Protein AF-A0A519UXH8-F1 (afdb_monomer_lite)

Radius of gyration: 25.52 Å; chains: 1; bounding box: 67×35×86 Å

Foldseek 3Di:
DVVPDDPDDDPVCPDPVVVVVCCQCFNVPPPNSLVVNLVVLVVLLVVLVVLLVVLDDPDPVVVVVLQDQDPPDDPLSNLVSCLRNLVNVLSVLVNLLSVLVNCVSDVVNLVVLCVVQVHDPDPPDDPPPDPPDVPPPDCDPVNVVVVVVVVDLVPHRPSVNVNVVSVCSNCLCPPHPVSNVVVVVSVVSVVCNVVSVVVNVVVVVVVVVVVPDPPPPDD

Sequence (219 aa):
PYTGAVLGEFKQQESFFHFVEQIHRGLVAGRVGKLIMGINSIIFLFILGTGIVLWWPAARNMFTQRLQIKWGSSWKRLNHDFHIVLGFYTSLFLFIMALTGMGMSFDWVGQTINTLTHSPQQRMEPPTSAAAEPGTAAFGADAALAFARQQAYAQKPVGQRIRGLFKPIHTGAIFGWPSKLLAFVIVLLGATFPITGTILWLNRTRKAKKKGQPRVALA

pLDDT: mean 82.21, std 11.72, range [48.81, 95.81]

Secondary structure (DSSP, 8-state):
-TT--------GGGSHHHHHHHHHHHTT-HHHHHHHHHHHHHHHHHHHHHHHHHHS-SSTHHHHHTT---TTS-HHHHHHHHHHHHHHHHHHHHHHHHHHHHHHH-HHHHHHHHHHTT------PPP------TT-----HHHHHHHHHHH-GGGS-HHHHHHHTHHHHHTT-TTSHHHHHHHHHHHHHHHHHHHHHHHHHHHHHHHHHHHTS------

Structure (mmCIF, N/CA/C/O backbone):
data_AF-A0A519UXH8-F1
#
_entry.id   AF-A0A519UXH8-F1
#
loop_
_atom_site.group_PDB
_atom_site.id
_atom_site.type_symbol
_atom_site.label_atom_id
_atom_site.label_alt_id
_atom_site.label_comp_id
_atom_site.label_asym_id
_atom_site.label_entity_id
_atom_site.label_seq_id
_atom_site.pdbx_PDB_ins_code
_atom_site.Cartn_x
_atom_site.Cartn_y
_atom_site.Cartn_z
_atom_site.occupancy
_atom_site.B_iso_or_equiv
_atom_site.auth_seq_id
_atom_site.auth_comp_id
_atom_site.auth_asym_id
_atom_site.auth_atom_id
_atom_site.pdbx_PDB_model_num
ATOM 1 N N . PRO A 1 1 ? 0.414 -14.837 -33.175 1.00 48.81 1 PRO A N 1
ATOM 2 C CA . PRO A 1 1 ? -0.012 -14.609 -34.577 1.00 48.81 1 PRO A CA 1
ATOM 3 C C . PRO A 1 1 ? 1.116 -14.961 -35.565 1.00 48.81 1 PRO A C 1
ATOM 5 O O . PRO A 1 1 ? 2.142 -14.293 -35.573 1.00 48.81 1 PRO A O 1
ATOM 8 N N . TYR A 1 2 ? 0.937 -16.029 -36.353 1.00 58.66 2 TYR A N 1
ATOM 9 C CA . TYR A 1 2 ? 1.931 -16.542 -37.319 1.00 58.66 2 TYR A CA 1
ATOM 10 C C . TYR A 1 2 ? 2.105 -15.654 -38.567 1.00 58.66 2 TYR A C 1
ATOM 12 O O . TYR A 1 2 ? 3.048 -15.827 -39.325 1.00 58.66 2 TYR A O 1
ATOM 20 N N . THR A 1 3 ? 1.198 -14.699 -38.775 1.00 75.81 3 THR A N 1
ATOM 21 C CA . THR A 1 3 ? 1.133 -13.833 -39.960 1.00 75.81 3 THR A CA 1
ATOM 22 C C . THR A 1 3 ? 1.791 -12.466 -39.770 1.00 75.81 3 THR A C 1
ATOM 24 O O . THR A 1 3 ? 1.861 -11.699 -40.720 1.00 75.81 3 THR A O 1
ATOM 27 N N . GLY A 1 4 ? 2.215 -12.111 -38.551 1.00 74.19 4 GLY A N 1
ATOM 28 C CA . GLY A 1 4 ? 2.765 -10.779 -38.248 1.00 74.19 4 GLY A CA 1
ATOM 29 C C . GLY A 1 4 ? 1.777 -9.612 -38.410 1.00 74.19 4 GLY A C 1
ATOM 30 O O . GLY A 1 4 ? 2.160 -8.465 -38.205 1.00 74.19 4 GLY A O 1
ATOM 31 N N . ALA A 1 5 ? 0.512 -9.885 -38.748 1.00 79.25 5 ALA A N 1
ATOM 32 C CA . ALA A 1 5 ? -0.505 -8.861 -38.940 1.00 79.25 5 ALA A CA 1
ATOM 33 C C . ALA A 1 5 ? -0.774 -8.105 -37.628 1.00 79.25 5 ALA A C 1
ATOM 35 O O . ALA A 1 5 ? -1.054 -8.716 -36.590 1.00 79.25 5 ALA A O 1
ATOM 36 N N . VAL A 1 6 ? -0.700 -6.773 -37.684 1.00 76.31 6 VAL A N 1
ATOM 37 C CA . VAL A 1 6 ? -1.036 -5.893 -36.560 1.00 76.31 6 VAL A CA 1
ATOM 38 C C . VAL A 1 6 ? -2.550 -5.934 -36.365 1.00 76.31 6 VAL A C 1
ATOM 40 O O . VAL A 1 6 ? -3.306 -5.393 -37.163 1.00 76.31 6 VAL A O 1
ATOM 43 N N . LEU A 1 7 ? -2.995 -6.611 -35.304 1.00 78.94 7 LEU A N 1
ATOM 44 C CA . LEU A 1 7 ? -4.417 -6.775 -34.966 1.00 78.94 7 LEU A CA 1
ATOM 45 C C . LEU A 1 7 ? -5.026 -5.528 -34.298 1.00 78.94 7 LEU A C 1
ATOM 47 O O . LEU A 1 7 ? -6.236 -5.463 -34.103 1.00 78.94 7 LEU A O 1
ATOM 51 N N . GLY A 1 8 ? -4.193 -4.552 -33.934 1.00 74.81 8 GLY A N 1
ATOM 52 C CA . GLY A 1 8 ? -4.595 -3.285 -33.334 1.00 74.81 8 GLY A CA 1
ATOM 53 C C . GLY A 1 8 ? -3.443 -2.627 -32.579 1.00 74.81 8 GLY A C 1
ATOM 54 O O . GLY A 1 8 ? -2.557 -3.306 -32.057 1.00 74.81 8 GLY A O 1
ATOM 55 N N . GLU A 1 9 ? -3.458 -1.298 -32.508 1.00 74.94 9 GLU A N 1
ATOM 56 C CA . GLU A 1 9 ? -2.516 -0.527 -31.699 1.00 74.94 9 GLU A CA 1
ATOM 57 C C . GLU A 1 9 ? -3.113 -0.270 -30.312 1.00 74.94 9 GLU A C 1
ATOM 59 O O . GLU A 1 9 ? -4.046 0.515 -30.145 1.00 74.94 9 GLU A O 1
ATOM 64 N N . PHE A 1 10 ? -2.578 -0.934 -29.286 1.00 74.75 10 PHE A N 1
ATOM 65 C CA . PHE A 1 10 ? -2.962 -0.645 -27.907 1.00 74.75 10 PHE A CA 1
ATOM 66 C C . PHE A 1 10 ? -2.202 0.586 -27.400 1.00 74.75 10 PHE A C 1
ATOM 68 O O . PHE A 1 10 ? -1.072 0.490 -26.914 1.00 74.75 10 PHE A O 1
ATOM 75 N N . LYS A 1 11 ? -2.832 1.760 -27.486 1.00 78.25 11 LYS A N 1
ATOM 76 C CA . LYS A 1 11 ? -2.294 2.994 -26.905 1.00 78.25 11 LYS A CA 1
ATOM 77 C C . LYS A 1 11 ? -2.472 2.991 -25.390 1.00 78.25 11 LYS A C 1
ATOM 79 O O . LYS A 1 11 ? -3.456 3.493 -24.853 1.00 78.25 11 LYS A O 1
ATOM 84 N N . GLN A 1 12 ? -1.483 2.459 -24.674 1.00 73.88 12 GLN A N 1
ATOM 85 C CA . GLN A 1 12 ? -1.513 2.391 -23.208 1.00 73.88 12 GLN A CA 1
ATOM 86 C C . GLN A 1 12 ? -1.755 3.763 -22.550 1.00 73.88 12 GLN A C 1
ATOM 88 O O . GLN A 1 12 ? -2.428 3.829 -21.524 1.00 73.88 12 GLN A O 1
ATOM 93 N N . GLN A 1 13 ? -1.269 4.853 -23.153 1.00 77.44 13 GLN A N 1
ATOM 94 C CA . GLN A 1 13 ? -1.422 6.214 -22.625 1.00 77.44 13 GLN A CA 1
ATOM 95 C C . GLN A 1 13 ? -2.871 6.730 -22.631 1.00 77.44 13 GLN A C 1
ATOM 97 O O . GLN A 1 13 ? -3.219 7.567 -21.800 1.00 77.44 13 GLN A O 1
ATOM 102 N N . GLU A 1 14 ? -3.719 6.208 -23.516 1.00 82.12 14 GLU A N 1
ATOM 103 C CA . GLU A 1 14 ? -5.136 6.582 -23.627 1.00 82.12 14 GLU A CA 1
ATOM 104 C C . GLU A 1 14 ? -6.042 5.639 -22.810 1.00 82.12 14 GLU A C 1
ATOM 106 O O . GLU A 1 14 ? -7.261 5.790 -22.777 1.00 82.12 14 GLU A O 1
ATOM 111 N N . SER A 1 15 ? -5.457 4.653 -22.118 1.00 86.81 15 SER A N 1
ATOM 112 C CA . SER A 1 15 ? -6.220 3.674 -21.347 1.00 86.81 15 SER A CA 1
ATOM 113 C C . SER A 1 15 ? -6.733 4.238 -20.016 1.00 86.81 15 SER A C 1
ATOM 115 O O . SER A 1 15 ? -6.043 4.980 -19.314 1.00 86.81 15 SER A O 1
ATOM 117 N N . PHE A 1 16 ? -7.922 3.789 -19.603 1.00 90.19 16 PHE A N 1
ATOM 118 C CA . PHE A 1 16 ? -8.491 4.080 -18.281 1.00 90.19 16 PHE A CA 1
ATOM 119 C C . PHE A 1 16 ? -7.509 3.772 -17.135 1.00 90.19 16 PHE A C 1
ATOM 121 O O . PHE A 1 16 ? -7.361 4.555 -16.199 1.00 90.19 16 PHE A O 1
ATOM 128 N N . PHE A 1 17 ? -6.784 2.654 -17.226 1.00 88.06 17 PHE A N 1
ATOM 129 C CA . PHE A 1 17 ? -5.818 2.255 -16.202 1.00 88.06 17 PHE A CA 1
ATOM 130 C C . PHE A 1 17 ? -4.613 3.191 -16.121 1.00 88.06 17 PHE A C 1
ATOM 132 O O . PHE A 1 17 ? -4.099 3.410 -15.027 1.00 88.06 17 PHE A O 1
ATOM 139 N N . HIS A 1 18 ? -4.189 3.782 -17.240 1.00 89.06 18 HIS A N 1
ATOM 140 C CA . HIS A 1 18 ? -3.139 4.795 -17.230 1.00 89.06 18 HIS A CA 1
ATOM 141 C C . HIS A 1 18 ? -3.603 6.079 -16.535 1.00 89.06 18 HIS A C 1
ATOM 143 O O . HIS A 1 18 ? -2.864 6.627 -15.720 1.00 89.06 18 HIS A O 1
ATOM 149 N N . PHE A 1 19 ? -4.846 6.513 -16.758 1.00 91.31 19 PHE A N 1
ATOM 150 C CA . PHE A 1 19 ? -5.428 7.641 -16.022 1.00 91.31 19 PHE A CA 1
ATOM 151 C C . PHE A 1 19 ? -5.481 7.380 -14.505 1.00 91.31 19 PHE A C 1
ATOM 153 O O . PHE A 1 19 ? -5.015 8.202 -13.712 1.00 91.31 19 PHE A O 1
ATOM 160 N N . VAL A 1 20 ? -5.967 6.203 -14.093 1.00 91.81 20 VAL A N 1
ATOM 161 C CA . VAL A 1 20 ? -5.987 5.795 -12.676 1.00 91.81 20 VAL A CA 1
ATOM 162 C C . VAL A 1 20 ? -4.572 5.744 -12.094 1.00 91.81 20 VAL A C 1
ATOM 164 O O . VAL A 1 20 ? -4.346 6.226 -10.984 1.00 91.81 20 VAL A O 1
ATOM 167 N N . GLU A 1 21 ? -3.600 5.214 -12.842 1.00 90.25 21 GLU A N 1
ATOM 168 C CA . GLU A 1 21 ? -2.196 5.192 -12.429 1.00 90.25 21 GLU A CA 1
ATOM 169 C C . GLU A 1 21 ? -1.644 6.614 -12.232 1.00 90.25 21 GLU A C 1
ATOM 171 O O . GLU A 1 21 ? -0.944 6.866 -11.247 1.00 90.25 21 GLU A O 1
ATOM 176 N N . GLN A 1 22 ? -1.962 7.557 -13.122 1.00 91.25 22 GLN A N 1
ATOM 177 C CA . GLN A 1 22 ? -1.509 8.944 -12.998 1.00 91.25 22 GLN A CA 1
ATOM 178 C C . GLN A 1 22 ? -2.092 9.645 -11.767 1.00 91.25 22 GLN A C 1
ATOM 180 O O . GLN A 1 22 ? -1.367 10.379 -11.085 1.00 91.25 22 GLN A O 1
ATOM 185 N N . ILE A 1 23 ? -3.364 9.394 -11.445 1.00 94.38 23 ILE A N 1
ATOM 186 C CA . ILE A 1 23 ? -3.966 9.875 -10.196 1.00 94.38 23 ILE A CA 1
ATOM 187 C C . ILE A 1 23 ? -3.257 9.242 -8.997 1.00 94.38 23 ILE A C 1
ATOM 189 O O . ILE A 1 23 ? -2.816 9.952 -8.096 1.00 94.38 23 ILE A O 1
ATOM 193 N N . HIS A 1 24 ? -3.086 7.921 -9.000 1.00 91.69 24 HIS A N 1
ATOM 194 C CA . HIS A 1 24 ? -2.501 7.186 -7.880 1.00 91.69 24 HIS A CA 1
ATOM 195 C C . HIS A 1 24 ? -1.037 7.568 -7.604 1.00 91.69 24 HIS A C 1
ATOM 197 O O . HIS A 1 24 ? -0.627 7.679 -6.451 1.00 91.69 24 HIS A O 1
ATOM 203 N N . ARG A 1 25 ? -0.237 7.789 -8.653 1.00 89.75 25 ARG A N 1
ATOM 204 C CA . ARG A 1 25 ? 1.199 8.092 -8.527 1.00 89.75 25 ARG A CA 1
ATOM 205 C C . ARG A 1 25 ? 1.505 9.573 -8.346 1.00 89.75 25 ARG A C 1
ATOM 207 O O . ARG A 1 25 ? 2.614 9.910 -7.933 1.00 89.75 25 ARG A O 1
ATOM 214 N N . GLY A 1 26 ? 0.582 10.463 -8.696 1.00 91.50 26 GLY A N 1
ATOM 215 C CA . GLY A 1 26 ? 0.876 11.890 -8.650 1.00 91.50 26 GLY A CA 1
ATOM 216 C C . GLY A 1 26 ? -0.289 12.820 -8.937 1.00 91.50 26 GLY A C 1
ATOM 217 O O . GLY A 1 26 ? -0.031 13.924 -9.404 1.00 91.50 26 GLY A O 1
ATOM 218 N N . LEU A 1 27 ? -1.536 12.403 -8.697 1.00 92.12 27 LEU A N 1
ATOM 219 C CA . LEU A 1 27 ? -2.748 13.225 -8.830 1.00 92.12 27 LEU A CA 1
ATOM 220 C C . LEU A 1 27 ? -2.892 13.953 -10.179 1.00 92.12 27 LEU A C 1
ATOM 222 O O . LEU A 1 27 ? -3.553 14.982 -10.250 1.00 92.12 27 LEU A O 1
ATOM 226 N N . VAL A 1 28 ? -2.229 13.467 -11.237 1.00 91.12 28 VAL A N 1
ATOM 227 C CA . VAL A 1 28 ? -2.125 14.168 -12.536 1.00 91.12 28 VAL A CA 1
ATOM 228 C C . VAL A 1 28 ? -1.508 15.585 -12.415 1.00 91.12 28 VAL A C 1
ATOM 230 O O . VAL A 1 28 ? -1.520 16.372 -13.351 1.00 91.12 28 VAL A O 1
ATOM 233 N N . ALA A 1 29 ? -0.882 15.919 -11.281 1.00 92.44 29 ALA A N 1
ATOM 234 C CA . ALA A 1 29 ? -0.339 17.246 -10.969 1.00 92.44 29 ALA A CA 1
ATOM 235 C C . ALA A 1 29 ? 1.197 17.305 -11.104 1.00 92.44 29 ALA A C 1
ATOM 237 O O . ALA A 1 29 ? 1.894 18.014 -10.368 1.00 92.44 29 ALA A O 1
ATOM 238 N N . GLY A 1 30 ? 1.752 16.506 -12.019 1.00 90.00 30 GLY A N 1
ATOM 239 C CA . GLY A 1 30 ? 3.178 16.499 -12.346 1.00 90.00 30 GLY A CA 1
ATOM 240 C C . GLY A 1 30 ? 4.087 16.277 -11.131 1.00 90.00 30 GLY A C 1
ATOM 241 O O . GLY A 1 30 ? 3.969 15.286 -10.410 1.00 90.00 30 GLY A O 1
ATOM 242 N N . ARG A 1 31 ? 5.048 17.187 -10.922 1.00 89.69 31 ARG A N 1
ATOM 243 C CA . ARG A 1 31 ? 6.038 17.093 -9.832 1.00 89.69 31 ARG A CA 1
ATOM 244 C C . ARG A 1 31 ? 5.417 17.322 -8.452 1.00 89.69 31 ARG A C 1
ATOM 246 O O . ARG A 1 31 ? 5.776 16.618 -7.513 1.00 89.69 31 ARG A O 1
ATOM 253 N N . VAL A 1 32 ? 4.484 18.267 -8.342 1.00 93.25 32 VAL A N 1
ATOM 254 C CA . VAL A 1 32 ? 3.834 18.610 -7.069 1.00 93.25 32 VAL A CA 1
ATOM 255 C C . VAL A 1 32 ? 2.984 17.442 -6.585 1.00 93.25 32 VAL A C 1
ATOM 257 O O . VAL A 1 32 ? 3.124 17.011 -5.444 1.00 93.25 32 VAL A O 1
ATOM 260 N N . GLY A 1 33 ? 2.173 16.854 -7.465 1.00 92.94 33 GLY A N 1
ATOM 261 C CA . GLY A 1 33 ? 1.347 15.713 -7.084 1.00 92.94 33 GLY A CA 1
ATOM 262 C C . GLY A 1 33 ? 2.159 14.481 -6.680 1.00 92.94 33 GLY A C 1
ATOM 263 O O . GLY A 1 33 ? 1.791 13.802 -5.724 1.00 92.94 33 GLY A O 1
ATOM 264 N N . LYS A 1 34 ? 3.311 14.228 -7.321 1.00 90.94 34 LYS A N 1
ATOM 265 C CA . LYS A 1 34 ? 4.249 13.173 -6.885 1.00 90.94 34 LYS A CA 1
ATOM 266 C C . LYS A 1 34 ? 4.796 13.426 -5.479 1.00 90.94 34 LYS A C 1
ATOM 268 O O . LYS A 1 34 ? 4.880 12.489 -4.692 1.00 90.94 34 LYS A O 1
ATOM 273 N N . LEU A 1 35 ? 5.135 14.675 -5.146 1.00 91.94 35 LEU A N 1
ATOM 274 C CA . LEU A 1 35 ? 5.586 15.036 -3.799 1.00 91.94 35 LEU A CA 1
ATOM 275 C C . LEU A 1 35 ? 4.475 14.820 -2.763 1.00 91.94 35 LEU A C 1
ATOM 277 O O . LEU A 1 35 ? 4.728 14.223 -1.719 1.00 91.94 35 LEU A O 1
ATOM 281 N N . ILE A 1 36 ? 3.245 15.243 -3.072 1.00 94.69 36 ILE A N 1
ATOM 282 C CA . ILE A 1 36 ? 2.079 15.044 -2.197 1.00 94.69 36 ILE A CA 1
ATOM 283 C C . ILE A 1 36 ? 1.845 13.548 -1.953 1.00 94.69 36 ILE A C 1
ATOM 285 O O . ILE A 1 36 ? 1.701 13.137 -0.803 1.00 94.69 36 ILE A O 1
ATOM 289 N N . MET A 1 37 ? 1.856 12.721 -3.004 1.00 94.00 37 MET A N 1
ATOM 290 C CA . MET A 1 37 ? 1.709 11.265 -2.862 1.00 94.00 37 MET A CA 1
ATOM 291 C C . MET A 1 37 ? 2.867 10.637 -2.077 1.00 94.00 37 MET A C 1
ATOM 293 O O . MET A 1 37 ? 2.633 9.761 -1.243 1.00 94.00 37 MET A O 1
ATOM 297 N N . GLY A 1 38 ? 4.092 11.136 -2.261 1.00 91.94 38 GLY A N 1
ATOM 298 C CA . GLY A 1 38 ? 5.252 10.750 -1.458 1.00 91.94 38 GLY A CA 1
ATOM 299 C C . GLY A 1 38 ? 5.048 11.032 0.034 1.00 91.94 38 GLY A C 1
ATOM 300 O O . GLY A 1 38 ? 5.183 10.121 0.849 1.00 91.94 38 GLY A O 1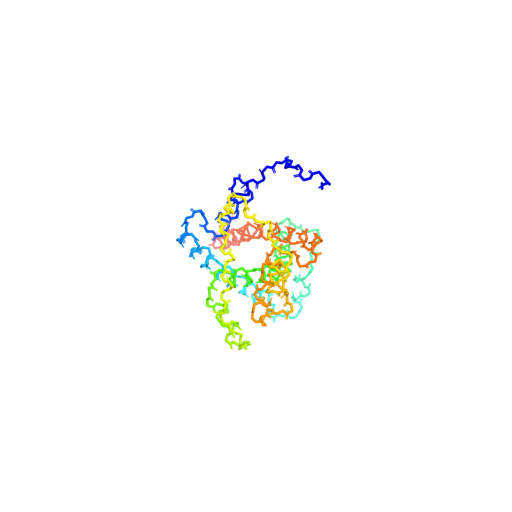
ATOM 301 N N . ILE A 1 39 ? 4.660 12.255 0.406 1.00 94.00 39 ILE A N 1
ATOM 302 C CA . ILE A 1 39 ? 4.393 12.630 1.809 1.00 94.00 39 ILE A CA 1
ATOM 303 C C . ILE A 1 39 ? 3.219 11.820 2.378 1.00 94.00 39 ILE A C 1
ATOM 305 O O . ILE A 1 39 ? 3.311 11.297 3.490 1.00 94.00 39 ILE A O 1
ATOM 309 N N . ASN A 1 40 ? 2.147 11.644 1.600 1.00 94.69 40 ASN A N 1
ATOM 310 C CA . ASN A 1 40 ? 1.004 10.815 1.981 1.00 94.69 40 ASN A CA 1
ATOM 311 C C . ASN A 1 40 ? 1.428 9.374 2.307 1.00 94.69 40 ASN A C 1
ATOM 313 O O . ASN A 1 40 ? 0.949 8.809 3.286 1.00 94.69 40 ASN A O 1
ATOM 317 N N . SER A 1 41 ? 2.366 8.792 1.549 1.00 93.62 41 SER A N 1
ATOM 318 C CA . SER A 1 41 ? 2.867 7.438 1.827 1.00 93.62 41 SER A CA 1
ATOM 319 C C . SER A 1 41 ? 3.574 7.326 3.186 1.00 93.62 41 SER A C 1
ATOM 321 O O . SER A 1 41 ? 3.385 6.336 3.893 1.00 93.62 41 SER A O 1
ATOM 323 N N . ILE A 1 42 ? 4.315 8.362 3.597 1.00 94.44 42 ILE A N 1
ATOM 324 C CA . ILE A 1 42 ? 5.011 8.409 4.893 1.00 94.44 42 ILE A CA 1
ATOM 325 C C . ILE A 1 42 ? 3.998 8.535 6.037 1.00 94.44 42 ILE A C 1
ATOM 327 O O . ILE A 1 42 ? 4.072 7.794 7.018 1.00 94.44 42 ILE A O 1
ATOM 331 N N . ILE A 1 43 ? 3.020 9.435 5.900 1.00 95.81 43 ILE A N 1
ATOM 332 C CA . ILE A 1 43 ? 1.942 9.603 6.887 1.00 95.81 43 ILE A CA 1
ATOM 333 C C . ILE A 1 43 ? 1.142 8.304 7.019 1.00 95.81 43 ILE A C 1
ATOM 335 O O . ILE A 1 43 ? 0.838 7.865 8.128 1.00 95.81 43 ILE A O 1
ATOM 339 N N . PHE A 1 44 ? 0.835 7.654 5.898 1.00 94.75 44 PHE A N 1
ATOM 340 C CA . PHE A 1 44 ? 0.113 6.389 5.886 1.00 94.75 44 PHE A CA 1
ATOM 341 C C . PHE A 1 44 ? 0.895 5.273 6.595 1.00 94.75 44 PHE A C 1
ATOM 343 O O . PHE A 1 44 ? 0.329 4.574 7.435 1.00 94.75 44 PHE A O 1
ATOM 350 N N . LEU A 1 45 ? 2.207 5.161 6.349 1.00 94.81 45 LEU A N 1
ATOM 351 C CA . LEU A 1 45 ? 3.099 4.255 7.087 1.00 94.81 45 LEU A CA 1
ATOM 352 C C . LEU A 1 45 ? 3.093 4.533 8.593 1.00 94.81 45 LEU A C 1
ATOM 354 O O . LEU A 1 45 ? 3.019 3.596 9.387 1.00 94.81 45 LEU A O 1
ATOM 358 N N . PHE A 1 46 ? 3.128 5.805 8.990 1.00 95.50 46 PHE A N 1
ATOM 359 C CA . PHE A 1 46 ? 3.083 6.199 10.396 1.00 95.50 46 PHE A CA 1
ATOM 360 C C . PHE A 1 46 ? 1.756 5.808 11.067 1.00 95.50 46 PHE A C 1
ATOM 362 O O . PHE A 1 46 ? 1.758 5.249 12.166 1.00 95.50 46 PHE A O 1
ATOM 369 N N . ILE A 1 47 ? 0.618 6.037 10.405 1.00 93.56 47 ILE A N 1
ATOM 370 C CA . ILE A 1 47 ? -0.704 5.649 10.925 1.00 93.56 47 ILE A CA 1
ATOM 371 C C . ILE A 1 47 ? -0.816 4.123 11.046 1.00 93.56 47 ILE A C 1
ATOM 373 O O . ILE A 1 47 ? -1.327 3.623 12.048 1.00 93.56 47 ILE A O 1
ATOM 377 N N . LEU A 1 48 ? -0.306 3.364 10.073 1.00 93.81 48 LEU A N 1
ATOM 378 C CA . LEU A 1 48 ? -0.296 1.901 10.152 1.00 93.81 48 LEU A CA 1
ATOM 379 C C . LEU A 1 48 ? 0.613 1.398 11.279 1.00 93.81 48 LEU A C 1
ATOM 381 O O . LEU A 1 48 ? 0.192 0.553 12.069 1.00 93.81 48 LEU A O 1
ATOM 385 N N . GLY A 1 49 ? 1.827 1.943 11.395 1.00 93.12 49 GLY A N 1
ATOM 386 C CA . GLY A 1 49 ? 2.775 1.577 12.447 1.00 93.12 49 GLY A CA 1
ATOM 387 C C . GLY A 1 49 ? 2.228 1.875 13.844 1.00 93.12 49 GLY A C 1
ATOM 388 O O . GLY A 1 49 ? 2.221 0.999 14.708 1.00 93.12 49 GLY A O 1
ATOM 389 N N . THR A 1 50 ? 1.682 3.074 14.055 1.00 93.00 50 THR A N 1
ATOM 390 C CA . THR A 1 50 ? 1.033 3.427 15.329 1.00 93.00 50 THR A CA 1
ATOM 391 C C . THR A 1 50 ? -0.211 2.578 15.591 1.00 93.00 50 THR A C 1
ATOM 393 O O . THR A 1 50 ? -0.421 2.157 16.725 1.00 93.00 50 THR A O 1
ATOM 396 N N . GLY A 1 51 ? -1.000 2.245 14.566 1.00 88.94 51 GLY A N 1
ATOM 397 C CA . GLY A 1 51 ? -2.142 1.336 14.682 1.00 88.94 51 GLY A CA 1
ATOM 398 C C . GLY A 1 51 ? -1.753 -0.069 15.152 1.00 88.94 51 GLY A C 1
ATOM 399 O O . GLY A 1 51 ? -2.414 -0.618 16.033 1.00 88.94 51 GLY A O 1
ATOM 400 N N . ILE A 1 52 ? -0.658 -0.628 14.626 1.00 89.75 52 ILE A N 1
ATOM 401 C CA . ILE A 1 52 ? -0.118 -1.932 15.049 1.00 89.75 52 ILE A CA 1
ATOM 402 C C . ILE A 1 52 ? 0.380 -1.869 16.500 1.00 89.75 52 ILE A C 1
ATOM 404 O O . ILE A 1 52 ? 0.070 -2.758 17.294 1.00 89.75 52 ILE A O 1
ATOM 408 N N . VAL A 1 53 ? 1.091 -0.802 16.877 1.00 88.62 53 VAL A N 1
ATOM 409 C CA . VAL A 1 53 ? 1.569 -0.601 18.257 1.00 88.62 53 VAL A CA 1
ATOM 410 C C . VAL A 1 53 ? 0.396 -0.474 19.237 1.00 88.62 53 VAL A C 1
ATOM 412 O O . VAL A 1 53 ? 0.375 -1.150 20.262 1.00 88.62 53 VAL A O 1
ATOM 415 N N . LEU A 1 54 ? -0.616 0.336 18.910 1.00 85.75 54 LEU A N 1
ATOM 416 C CA . LEU A 1 54 ? -1.815 0.534 19.737 1.00 85.75 54 LEU A CA 1
ATOM 417 C C . LEU A 1 54 ? -2.721 -0.703 19.800 1.00 85.75 54 LEU A C 1
ATOM 419 O O . LEU A 1 54 ? -3.540 -0.839 20.719 1.00 85.75 54 LEU A O 1
ATOM 423 N N . TRP A 1 55 ? -2.614 -1.601 18.821 1.00 85.69 55 TRP A N 1
ATOM 424 C CA . TRP A 1 55 ? -3.337 -2.864 18.845 1.00 85.69 55 TRP A CA 1
ATOM 425 C C . TRP A 1 55 ? -2.828 -3.787 19.959 1.00 85.69 55 TRP A C 1
ATOM 427 O O . TRP A 1 55 ? -3.641 -4.526 20.531 1.00 85.69 55 TRP A O 1
ATOM 437 N N . TRP A 1 56 ? -1.540 -3.699 20.319 1.00 82.31 56 TRP A N 1
ATOM 438 C CA . TRP A 1 56 ? -0.935 -4.529 21.358 1.00 82.31 56 TRP A CA 1
ATOM 439 C C . TRP A 1 56 ? -1.612 -4.292 22.720 1.00 82.31 56 TRP A C 1
ATOM 441 O O . TRP A 1 56 ? -1.580 -3.180 23.253 1.00 82.31 56 TRP A O 1
ATOM 451 N N . PRO A 1 57 ? -2.277 -5.304 23.305 1.00 77.62 57 PRO A N 1
ATOM 452 C CA . PRO A 1 57 ? -2.998 -5.122 24.554 1.00 77.62 57 PRO A CA 1
ATOM 453 C C . PRO A 1 57 ? -2.037 -5.057 25.745 1.00 77.62 57 PRO A C 1
ATOM 455 O O . PRO A 1 57 ? -1.073 -5.813 25.826 1.00 77.62 57 PRO A O 1
ATOM 458 N N . ALA A 1 58 ? -2.368 -4.224 26.733 1.00 69.06 58 ALA A N 1
ATOM 459 C CA . ALA A 1 58 ? -1.633 -4.163 27.999 1.00 69.06 58 ALA A CA 1
ATOM 460 C C . ALA A 1 58 ? -1.738 -5.464 28.827 1.00 69.06 58 ALA A C 1
ATOM 462 O O . ALA A 1 58 ? -0.891 -5.722 29.676 1.00 69.06 58 ALA A O 1
ATOM 463 N N . ALA A 1 59 ? -2.754 -6.302 28.578 1.00 68.06 59 ALA A N 1
ATOM 464 C CA . ALA A 1 59 ? -2.981 -7.562 29.284 1.00 68.06 59 ALA A CA 1
ATOM 465 C C . ALA A 1 59 ? -3.166 -8.744 28.312 1.00 68.06 59 ALA A C 1
ATOM 467 O O . ALA A 1 59 ? -3.901 -8.651 27.325 1.00 68.06 59 ALA A O 1
ATOM 468 N N . ARG A 1 60 ? -2.540 -9.892 28.618 1.00 64.81 60 ARG A N 1
ATOM 469 C CA . ARG A 1 60 ? -2.531 -11.089 27.748 1.00 64.81 60 ARG A CA 1
ATOM 470 C C . ARG A 1 60 ? -3.918 -11.709 27.525 1.00 64.81 60 ARG A C 1
ATOM 472 O O . ARG A 1 60 ? -4.190 -12.221 26.449 1.00 64.81 60 ARG A O 1
ATOM 479 N N . ASN A 1 61 ? -4.829 -11.617 28.493 1.00 67.06 61 ASN A N 1
ATOM 480 C CA . ASN A 1 61 ? -6.211 -12.118 28.382 1.00 67.06 61 ASN A CA 1
ATOM 481 C C . ASN A 1 61 ? -7.107 -11.281 27.443 1.00 67.06 61 ASN A C 1
ATOM 483 O O . ASN A 1 61 ? -8.183 -11.726 27.038 1.00 67.06 61 ASN A O 1
ATOM 487 N N . MET A 1 62 ? -6.677 -10.068 27.085 1.00 68.81 62 MET A N 1
ATOM 488 C CA . MET A 1 62 ? -7.340 -9.232 26.083 1.00 68.81 62 MET A CA 1
ATOM 489 C C . MET A 1 62 ? -6.846 -9.539 24.666 1.00 68.81 62 MET A C 1
ATOM 491 O O . MET A 1 62 ? -7.498 -9.143 23.704 1.00 68.81 62 MET A O 1
ATOM 495 N N . PHE A 1 63 ? -5.720 -10.246 24.530 1.00 73.88 63 PHE A N 1
ATOM 496 C CA . PHE A 1 63 ? -5.147 -10.626 23.240 1.00 73.88 63 PHE A CA 1
ATOM 497 C C . PHE A 1 63 ? -6.056 -11.596 22.487 1.00 73.88 63 PHE A C 1
ATOM 499 O O . PHE A 1 63 ? -6.432 -11.336 21.348 1.00 73.88 63 PHE A O 1
ATOM 506 N N . THR A 1 64 ? -6.506 -12.661 23.154 1.00 67.69 64 THR A N 1
ATOM 507 C CA . THR A 1 64 ? -7.415 -13.656 22.560 1.00 67.69 64 THR A CA 1
ATOM 508 C C . THR A 1 64 ? -8.762 -13.044 22.176 1.00 67.69 64 THR A C 1
ATOM 510 O O . THR A 1 64 ? -9.310 -13.358 21.125 1.00 67.69 64 THR A O 1
ATOM 513 N N . GLN A 1 65 ? -9.258 -12.089 22.968 1.00 70.75 65 GLN A N 1
ATOM 514 C CA . GLN A 1 65 ? -10.502 -11.369 22.676 1.00 70.75 65 GLN A CA 1
ATOM 515 C C . GLN A 1 65 ? -10.393 -10.419 21.476 1.00 70.75 65 GLN A C 1
ATOM 517 O O . GLN A 1 65 ? -11.409 -10.124 20.858 1.00 70.75 65 GLN A O 1
ATOM 522 N N . ARG A 1 66 ? -9.186 -9.943 21.138 1.00 74.00 66 ARG A N 1
ATOM 523 C CA . ARG A 1 66 ? -8.921 -9.059 19.987 1.00 74.00 66 ARG A CA 1
ATOM 524 C C . ARG A 1 66 ? -8.690 -9.809 18.676 1.00 74.00 66 ARG A C 1
ATOM 526 O O . ARG A 1 66 ? -8.587 -9.163 17.639 1.00 74.00 66 ARG A O 1
ATOM 533 N N . LEU A 1 67 ? -8.607 -11.139 18.730 1.00 81.31 67 LEU A N 1
ATOM 534 C CA . LEU A 1 67 ? -8.460 -12.023 17.569 1.00 81.31 67 LEU A CA 1
ATOM 535 C C . LEU A 1 67 ? -9.760 -12.752 17.206 1.00 81.31 67 LEU A C 1
ATOM 537 O O . LEU A 1 67 ? -9.839 -13.378 16.155 1.00 81.31 67 LEU A O 1
ATOM 541 N N . GLN A 1 68 ? -10.781 -12.681 18.061 1.00 77.94 68 GLN A N 1
ATOM 542 C CA . GLN A 1 68 ? -12.040 -13.395 17.879 1.00 77.94 68 GLN A CA 1
ATOM 543 C C . GLN A 1 68 ? -13.198 -12.428 17.647 1.00 77.94 68 GLN A C 1
ATOM 545 O O . GLN A 1 68 ? -13.388 -11.467 18.390 1.00 77.94 68 GLN A O 1
ATOM 550 N N . ILE A 1 69 ? -14.017 -12.729 16.640 1.00 81.19 69 ILE A N 1
ATOM 551 C CA . ILE A 1 69 ? -15.243 -11.987 16.346 1.00 81.19 69 ILE A CA 1
ATOM 552 C C . ILE A 1 69 ? -16.384 -12.627 17.139 1.00 81.19 69 ILE A C 1
ATOM 554 O O . ILE A 1 69 ? -16.696 -13.805 16.954 1.00 81.19 69 ILE A O 1
ATOM 558 N N . LYS A 1 70 ? -17.012 -11.859 18.035 1.00 78.12 70 LYS A N 1
ATOM 559 C CA . LYS A 1 70 ? -18.153 -12.332 18.830 1.00 78.12 70 LYS A CA 1
ATOM 560 C C . LYS A 1 70 ? -19.455 -12.138 18.053 1.00 78.12 70 LYS A C 1
ATOM 562 O O . LYS A 1 70 ? -20.039 -11.053 18.039 1.00 78.12 70 LYS A O 1
ATOM 567 N N . TRP A 1 71 ? -19.915 -13.213 17.425 1.00 80.44 71 TRP A N 1
ATOM 568 C CA . TRP A 1 71 ? -21.198 -13.275 16.724 1.00 80.44 71 TRP A CA 1
ATOM 569 C C . TRP A 1 71 ? -22.382 -13.188 17.711 1.00 80.44 71 TRP A C 1
ATOM 571 O O . TRP A 1 71 ? -22.271 -13.618 18.856 1.00 80.44 71 TRP A O 1
ATOM 581 N N . GLY A 1 72 ? -23.501 -12.578 17.296 1.00 74.88 72 GLY A N 1
ATOM 582 C CA . GLY A 1 72 ? -24.712 -12.422 18.130 1.00 74.88 72 GLY A CA 1
ATOM 583 C C . GLY A 1 72 ? -24.811 -11.124 18.949 1.00 74.88 72 GLY A C 1
ATOM 584 O O . GLY A 1 72 ? -25.663 -11.001 19.823 1.00 74.88 72 GLY A O 1
ATOM 585 N N . SER A 1 73 ? -23.948 -10.137 18.690 1.00 72.50 73 SER A N 1
ATOM 586 C CA . SER A 1 73 ? -23.967 -8.829 19.366 1.00 72.50 73 SER A CA 1
ATOM 587 C C . SER A 1 73 ? -24.610 -7.715 18.527 1.00 72.50 73 SER A C 1
ATOM 589 O O . SER A 1 73 ? -24.774 -7.843 17.318 1.00 72.50 73 SER A O 1
ATOM 591 N N . SER A 1 74 ? -24.919 -6.568 19.156 1.00 83.75 74 SER A N 1
ATOM 592 C CA . SER A 1 74 ? -25.410 -5.373 18.442 1.00 83.75 74 SER A CA 1
ATOM 593 C C . SER A 1 74 ? -24.478 -4.967 17.289 1.00 83.75 74 SER A C 1
ATOM 595 O O . SER A 1 74 ? -23.255 -5.041 17.439 1.00 83.75 74 SER A O 1
ATOM 597 N N . TRP A 1 75 ? -25.036 -4.425 16.199 1.00 82.31 75 TRP A N 1
ATOM 598 C CA . TRP A 1 75 ? -24.282 -3.960 15.020 1.00 82.31 75 TRP A CA 1
ATOM 599 C C . TRP A 1 75 ? -23.087 -3.054 15.364 1.00 82.31 75 TRP A C 1
ATOM 601 O O . TRP A 1 75 ? -22.021 -3.140 14.762 1.00 82.31 75 TRP A O 1
ATOM 611 N N . LYS A 1 76 ? -23.223 -2.224 16.408 1.00 82.50 76 LYS A N 1
ATOM 612 C CA . LYS A 1 76 ? -22.152 -1.338 16.895 1.00 82.50 76 LYS A CA 1
ATOM 613 C C . LYS A 1 76 ? -20.943 -2.104 17.434 1.00 82.50 76 LYS A C 1
ATOM 615 O O . LYS A 1 76 ? -19.816 -1.662 17.235 1.00 82.50 76 LYS A O 1
ATOM 620 N N . ARG A 1 77 ? -21.181 -3.213 18.141 1.00 83.12 77 ARG A N 1
ATOM 621 C CA . ARG A 1 77 ? -20.126 -4.077 18.687 1.00 83.12 77 ARG A CA 1
ATOM 622 C C . ARG A 1 77 ? -19.500 -4.917 17.585 1.00 83.12 77 ARG A C 1
ATOM 624 O O . ARG A 1 77 ? -18.285 -4.976 17.509 1.00 83.12 77 ARG A O 1
ATOM 631 N N . LEU A 1 78 ? -20.318 -5.457 16.687 1.00 86.69 78 LEU A N 1
ATOM 632 C CA . LEU A 1 78 ?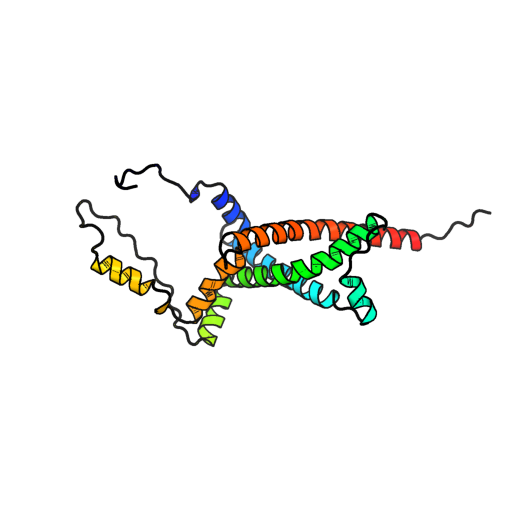 -19.825 -6.236 15.559 1.00 86.69 78 LEU A CA 1
ATOM 633 C C . LEU A 1 78 ? -18.914 -5.400 14.638 1.00 86.69 78 LEU A C 1
ATOM 635 O O . LEU A 1 78 ? -17.820 -5.839 14.309 1.00 86.69 78 LEU A O 1
ATOM 639 N N . ASN A 1 79 ? -19.299 -4.161 14.305 1.00 87.31 79 ASN A N 1
ATOM 640 C CA . ASN A 1 79 ? -18.452 -3.248 13.522 1.00 87.31 79 ASN A CA 1
ATOM 641 C C . ASN A 1 79 ? -17.132 -2.895 14.237 1.00 87.31 79 ASN A C 1
ATOM 643 O O . ASN A 1 79 ? -16.095 -2.741 13.599 1.00 87.31 79 ASN A O 1
ATOM 647 N N . HIS A 1 80 ? -17.155 -2.771 15.567 1.00 87.25 80 HIS A N 1
ATOM 648 C CA . HIS A 1 80 ? -15.945 -2.550 16.358 1.00 87.25 80 HIS A CA 1
ATOM 649 C C . HIS A 1 80 ? -15.008 -3.762 16.317 1.00 87.25 80 HIS A C 1
ATOM 651 O O . HIS A 1 80 ? -13.819 -3.597 16.049 1.00 87.25 80 HIS A O 1
ATOM 657 N N . ASP A 1 81 ? -15.555 -4.960 16.527 1.00 87.81 81 ASP A N 1
ATOM 658 C CA . ASP A 1 81 ? -14.799 -6.211 16.515 1.00 87.81 81 ASP A CA 1
ATOM 659 C C . ASP A 1 81 ? -14.223 -6.479 15.109 1.00 87.81 81 ASP A C 1
ATOM 661 O O . ASP A 1 81 ? -13.041 -6.795 14.988 1.00 87.81 81 ASP A O 1
ATOM 665 N N . PHE A 1 82 ? -14.991 -6.237 14.035 1.00 89.69 82 PHE A N 1
ATOM 666 C CA . PHE A 1 82 ? -14.489 -6.307 12.656 1.00 89.69 82 PHE A CA 1
ATOM 667 C C . PHE A 1 82 ? -13.341 -5.333 12.403 1.00 89.69 82 PHE A C 1
ATOM 669 O O . PHE A 1 82 ? -12.312 -5.737 11.866 1.00 89.69 82 PHE A O 1
ATOM 676 N N . HIS A 1 83 ? -13.487 -4.067 12.799 1.00 90.44 83 HIS A N 1
ATOM 677 C CA . HIS A 1 83 ? -12.440 -3.068 12.596 1.00 90.44 83 HIS A CA 1
ATOM 678 C C . HIS A 1 83 ? -11.145 -3.436 13.335 1.00 90.44 83 HIS A C 1
ATOM 680 O O . HIS A 1 83 ? -10.063 -3.236 12.794 1.00 90.44 83 HIS A O 1
ATOM 686 N N . ILE A 1 84 ? -11.231 -4.002 14.545 1.00 88.25 84 ILE A N 1
ATOM 687 C CA . ILE A 1 84 ? -10.045 -4.418 15.310 1.00 88.25 84 ILE A CA 1
ATOM 688 C C . ILE A 1 84 ? -9.398 -5.667 14.705 1.00 88.25 84 ILE A C 1
ATOM 690 O O . ILE A 1 84 ? -8.191 -5.665 14.463 1.00 88.25 84 ILE A O 1
ATOM 694 N N . VAL A 1 85 ? -10.179 -6.726 14.475 1.00 89.31 85 VAL A N 1
ATOM 695 C CA . VAL A 1 85 ? -9.656 -8.024 14.021 1.00 89.31 85 VAL A CA 1
ATOM 696 C C . VAL A 1 85 ? -9.159 -7.911 12.580 1.00 89.31 85 VAL A C 1
ATOM 698 O O . VAL A 1 85 ? -7.988 -8.167 12.305 1.00 89.31 85 VAL A O 1
ATOM 701 N N . LEU A 1 86 ? -10.019 -7.471 11.654 1.00 91.06 86 LEU A N 1
ATOM 702 C CA . LEU A 1 86 ? -9.660 -7.349 10.237 1.00 91.06 86 LEU A CA 1
ATOM 703 C C . LEU A 1 86 ? -8.647 -6.228 10.011 1.00 91.06 86 LEU A C 1
ATOM 705 O O . LEU A 1 86 ? -7.766 -6.370 9.162 1.00 91.06 86 LEU A O 1
ATOM 709 N N . GLY A 1 87 ? -8.742 -5.140 10.780 1.00 90.56 87 GLY A N 1
ATOM 710 C CA . GLY A 1 87 ? -7.789 -4.037 10.717 1.00 90.56 87 GLY A CA 1
ATOM 711 C C . GLY A 1 87 ? -6.372 -4.465 11.086 1.00 90.56 87 GLY A C 1
ATOM 712 O O . GLY A 1 87 ? -5.438 -4.026 10.426 1.00 90.56 87 GLY A O 1
ATOM 713 N N . PHE A 1 88 ? -6.190 -5.365 12.060 1.00 90.19 88 PHE A N 1
ATOM 714 C CA . PHE A 1 88 ? -4.866 -5.895 12.407 1.00 90.19 88 PHE A CA 1
ATOM 715 C C . PHE A 1 88 ? -4.250 -6.735 11.281 1.00 90.19 88 PHE A C 1
ATOM 717 O O . PHE A 1 88 ? -3.122 -6.481 10.866 1.00 90.19 88 PHE A O 1
ATOM 724 N N . TYR A 1 89 ? -4.989 -7.703 10.733 1.00 90.25 89 TYR A N 1
ATOM 725 C CA . TYR A 1 89 ? -4.464 -8.527 9.636 1.00 90.25 89 TYR A CA 1
ATOM 726 C C . TYR A 1 89 ? -4.194 -7.700 8.376 1.00 90.25 89 TYR A C 1
ATOM 728 O O . TYR A 1 89 ? -3.167 -7.867 7.716 1.00 90.25 89 TYR A O 1
ATOM 736 N N . THR A 1 90 ? -5.096 -6.770 8.061 1.00 92.69 90 THR A N 1
ATOM 737 C CA . THR A 1 90 ? -4.953 -5.905 6.889 1.00 92.69 90 THR A CA 1
ATOM 738 C C . THR A 1 90 ? -3.823 -4.897 7.072 1.00 92.69 90 THR A C 1
ATOM 740 O O . THR A 1 90 ? -3.112 -4.617 6.110 1.00 92.69 90 THR A O 1
ATOM 743 N N . SER A 1 91 ? -3.603 -4.367 8.281 1.00 92.75 91 SER A N 1
ATOM 744 C CA . SER A 1 91 ? -2.544 -3.381 8.521 1.00 92.75 91 SER A CA 1
ATOM 745 C C . SER A 1 91 ? -1.154 -3.965 8.305 1.00 92.75 91 SER A C 1
ATOM 747 O O . SER A 1 91 ? -0.328 -3.280 7.714 1.00 92.75 91 SER A O 1
ATOM 749 N N . LEU A 1 92 ? -0.905 -5.229 8.670 1.00 92.50 92 LEU A N 1
ATOM 750 C CA . LEU A 1 92 ? 0.368 -5.904 8.383 1.00 92.50 92 LEU A CA 1
ATOM 751 C C . LEU A 1 92 ? 0.649 -5.966 6.876 1.00 92.50 92 LEU A C 1
ATOM 753 O O . LEU A 1 92 ? 1.747 -5.636 6.424 1.00 92.50 92 LEU A O 1
ATOM 757 N N . PHE A 1 93 ? -0.358 -6.336 6.085 1.00 93.12 93 PHE A N 1
ATOM 758 C CA . PHE A 1 93 ? -0.222 -6.412 4.633 1.00 93.12 93 PHE A CA 1
ATOM 759 C C . PHE A 1 93 ? -0.076 -5.023 3.997 1.00 93.12 93 PHE A C 1
ATOM 761 O O . PHE A 1 93 ? 0.828 -4.793 3.190 1.00 93.12 93 PHE A O 1
ATOM 768 N N . LEU A 1 94 ? -0.923 -4.066 4.393 1.00 93.56 94 LEU A N 1
ATOM 769 C CA . LEU A 1 94 ? -0.852 -2.687 3.911 1.00 93.56 94 LEU A CA 1
ATOM 770 C C . LEU A 1 94 ? 0.450 -1.999 4.323 1.00 93.56 94 LEU A C 1
ATOM 772 O O . LEU A 1 94 ? 0.931 -1.157 3.575 1.00 93.56 94 LEU A O 1
ATOM 776 N N . PHE A 1 95 ? 1.050 -2.370 5.454 1.00 94.88 95 PHE A N 1
ATOM 777 C CA . PHE A 1 95 ? 2.332 -1.828 5.893 1.00 94.88 95 PHE A CA 1
ATOM 778 C C . PHE A 1 95 ? 3.454 -2.219 4.926 1.00 94.88 95 PHE A C 1
ATOM 780 O O . PHE A 1 95 ? 4.210 -1.356 4.485 1.00 94.88 95 PHE A O 1
ATOM 787 N N . ILE A 1 96 ? 3.514 -3.488 4.506 1.00 93.62 96 ILE A N 1
ATOM 788 C CA . ILE A 1 96 ? 4.487 -3.963 3.505 1.00 93.62 96 ILE A CA 1
ATOM 789 C C . ILE A 1 96 ? 4.245 -3.289 2.141 1.00 93.62 96 ILE A C 1
ATOM 791 O O . ILE A 1 96 ? 5.186 -2.847 1.471 1.00 93.62 96 ILE A O 1
ATOM 795 N N . MET A 1 97 ? 2.981 -3.157 1.733 1.00 93.69 97 MET A N 1
ATOM 796 C CA . MET A 1 97 ? 2.596 -2.477 0.487 1.00 93.69 97 MET A CA 1
ATOM 797 C C . MET A 1 97 ? 2.970 -0.990 0.510 1.00 93.69 97 MET A C 1
ATOM 799 O O . MET A 1 97 ? 3.515 -0.464 -0.460 1.00 93.69 97 MET A O 1
ATOM 803 N N . ALA A 1 98 ? 2.723 -0.307 1.626 1.00 94.38 98 ALA A N 1
ATOM 804 C CA . ALA A 1 98 ? 3.065 1.097 1.805 1.00 94.38 98 ALA A CA 1
ATOM 805 C C . ALA A 1 98 ? 4.585 1.303 1.856 1.00 94.38 98 ALA A C 1
ATOM 807 O O . ALA A 1 98 ? 5.089 2.236 1.235 1.00 94.38 98 ALA A O 1
ATOM 808 N N . LEU A 1 99 ? 5.326 0.399 2.506 1.00 93.81 99 LEU A N 1
ATOM 809 C CA . LEU A 1 99 ? 6.789 0.431 2.566 1.00 93.81 99 LEU A CA 1
ATOM 810 C C . LEU A 1 99 ? 7.415 0.316 1.170 1.00 93.81 99 LEU A C 1
ATOM 812 O O . LEU A 1 99 ? 8.300 1.092 0.810 1.00 93.81 99 LEU A O 1
ATOM 816 N N . THR A 1 100 ? 6.917 -0.612 0.354 1.00 93.62 100 THR A N 1
ATOM 817 C CA . THR A 1 100 ? 7.374 -0.773 -1.036 1.00 93.62 100 THR A CA 1
ATOM 818 C C . THR A 1 100 ? 6.940 0.386 -1.938 1.00 93.62 100 THR A C 1
ATOM 820 O O . THR A 1 100 ? 7.719 0.814 -2.790 1.00 93.62 100 THR A O 1
ATOM 823 N N . GLY A 1 101 ? 5.755 0.964 -1.713 1.00 91.56 101 GLY A N 1
ATOM 824 C CA . GLY A 1 101 ? 5.291 2.179 -2.397 1.00 91.56 101 GLY A CA 1
ATOM 825 C C . GLY A 1 101 ? 6.148 3.410 -2.079 1.00 91.56 101 GLY A C 1
ATOM 826 O O . GLY A 1 101 ? 6.549 4.145 -2.986 1.00 91.56 101 GLY A O 1
ATOM 827 N N . MET A 1 102 ? 6.518 3.589 -0.808 1.00 92.06 102 MET A N 1
ATOM 828 C CA . MET A 1 102 ? 7.466 4.617 -0.367 1.00 92.06 102 MET A CA 1
ATOM 829 C C . MET A 1 102 ? 8.840 4.400 -1.018 1.00 92.06 102 MET A C 1
ATOM 831 O O . MET A 1 102 ? 9.421 5.341 -1.559 1.00 92.06 102 MET A O 1
ATOM 835 N N . GLY A 1 103 ? 9.325 3.155 -1.055 1.00 89.69 103 GLY A N 1
ATOM 836 C CA . GLY A 1 103 ? 10.604 2.805 -1.677 1.00 89.69 103 GLY A CA 1
ATOM 837 C C . GLY A 1 103 ? 10.686 3.059 -3.186 1.00 89.69 103 GLY A C 1
ATOM 838 O O . GLY A 1 103 ? 11.781 3.238 -3.713 1.00 89.69 103 GLY A O 1
ATOM 839 N N . MET A 1 104 ? 9.548 3.107 -3.885 1.00 89.69 104 MET A N 1
ATOM 840 C CA . MET A 1 104 ? 9.474 3.518 -5.295 1.00 89.69 104 MET A CA 1
ATOM 841 C C . MET A 1 104 ? 9.266 5.027 -5.477 1.00 89.69 104 MET A C 1
ATOM 843 O O . MET A 1 104 ? 9.573 5.555 -6.545 1.00 89.69 104 MET A O 1
ATOM 847 N N . SER A 1 105 ? 8.735 5.711 -4.463 1.00 87.88 105 SER A N 1
ATOM 848 C CA . SER A 1 105 ? 8.434 7.147 -4.514 1.00 87.88 105 SER A CA 1
ATOM 849 C C . SER A 1 105 ? 9.667 8.023 -4.296 1.00 87.88 105 SER A C 1
ATOM 851 O O . SER A 1 105 ? 9.724 9.130 -4.831 1.00 87.88 105 SER A O 1
ATOM 853 N N . PHE A 1 106 ? 10.656 7.539 -3.537 1.00 88.56 106 PHE A N 1
ATOM 854 C CA . PHE A 1 106 ? 11.828 8.322 -3.158 1.00 88.56 106 PHE A CA 1
ATOM 855 C C . PHE A 1 106 ? 13.144 7.705 -3.637 1.00 88.56 106 PHE A C 1
ATOM 857 O O . PHE A 1 106 ? 13.500 6.586 -3.269 1.00 88.56 106 PHE A O 1
ATOM 864 N N . ASP A 1 107 ? 13.924 8.485 -4.390 1.00 85.94 107 ASP A N 1
ATOM 865 C CA . ASP A 1 107 ? 15.217 8.045 -4.926 1.00 85.94 107 ASP A CA 1
ATOM 866 C C . ASP A 1 107 ? 16.234 7.694 -3.825 1.00 85.94 107 ASP A C 1
ATOM 868 O O . ASP A 1 107 ? 17.040 6.779 -4.013 1.00 85.94 107 ASP A O 1
ATOM 872 N N . TRP A 1 108 ? 16.170 8.361 -2.664 1.00 86.00 108 TRP A N 1
ATOM 873 C CA . TRP A 1 108 ? 17.088 8.117 -1.545 1.00 86.00 108 TRP A CA 1
ATOM 874 C C . TRP A 1 108 ? 17.004 6.677 -1.029 1.00 86.00 108 TRP A C 1
ATOM 876 O O . TRP A 1 108 ? 18.028 6.103 -0.683 1.00 86.00 108 TRP A O 1
ATOM 886 N N . VAL A 1 109 ? 15.825 6.043 -1.064 1.00 88.25 109 VAL A N 1
ATOM 887 C CA . VAL A 1 109 ? 15.673 4.642 -0.636 1.00 88.25 109 VAL A CA 1
ATOM 888 C C . VAL A 1 109 ? 16.499 3.728 -1.537 1.00 88.25 109 VAL A C 1
ATOM 890 O O . VAL A 1 109 ? 17.206 2.837 -1.070 1.00 88.25 109 VAL A O 1
ATOM 893 N N . GLY A 1 110 ? 16.459 3.981 -2.847 1.00 85.69 110 GLY A N 1
ATOM 894 C CA . GLY A 1 110 ? 17.270 3.253 -3.814 1.00 85.69 110 GLY A CA 1
ATOM 895 C C . GLY A 1 110 ? 18.770 3.487 -3.631 1.00 85.69 110 GLY A C 1
ATOM 896 O O . GLY A 1 110 ? 19.545 2.548 -3.807 1.00 85.69 110 GLY A O 1
ATOM 897 N N . GLN A 1 111 ? 19.170 4.708 -3.266 1.00 87.00 111 GLN A N 1
ATOM 898 C CA . GLN A 1 111 ? 20.561 5.046 -2.952 1.00 87.00 111 GLN A CA 1
ATOM 899 C C . GLN A 1 111 ? 21.031 4.297 -1.703 1.00 87.00 111 GLN A C 1
ATOM 901 O O . GLN A 1 111 ? 22.045 3.615 -1.765 1.00 87.00 111 GLN A O 1
ATOM 906 N N . THR A 1 112 ? 20.255 4.317 -0.616 1.00 88.25 112 THR A N 1
ATOM 907 C CA . THR A 1 112 ? 20.566 3.577 0.614 1.00 88.25 112 THR A CA 1
ATOM 908 C C . THR A 1 112 ? 20.731 2.082 0.350 1.00 88.25 112 THR A C 1
ATOM 910 O O . THR A 1 112 ? 21.708 1.492 0.801 1.00 88.25 112 THR A O 1
ATOM 913 N N . ILE A 1 113 ? 19.829 1.467 -0.423 1.00 88.62 113 ILE A N 1
ATOM 914 C CA . ILE A 1 113 ? 19.938 0.045 -0.789 1.00 88.62 113 ILE A CA 1
ATOM 915 C C . ILE A 1 113 ? 21.224 -0.216 -1.574 1.00 88.62 113 ILE A C 1
ATOM 917 O O . ILE A 1 113 ? 21.928 -1.183 -1.290 1.00 88.62 113 ILE A O 1
ATOM 921 N N . ASN A 1 114 ? 21.549 0.631 -2.550 1.00 88.44 114 ASN A N 1
ATOM 922 C CA . ASN A 1 114 ? 22.767 0.473 -3.339 1.00 88.44 114 ASN A CA 1
ATOM 923 C C . ASN A 1 114 ? 24.028 0.626 -2.476 1.00 88.44 114 ASN A C 1
ATOM 925 O O . ASN A 1 114 ? 24.930 -0.198 -2.597 1.00 88.44 114 ASN A O 1
ATOM 929 N N . THR A 1 115 ? 24.060 1.602 -1.565 1.00 89.12 115 THR A N 1
ATOM 930 C CA . THR A 1 115 ? 25.166 1.805 -0.619 1.00 89.12 115 THR A CA 1
ATOM 931 C C . THR A 1 115 ? 25.344 0.601 0.305 1.00 89.12 115 THR A C 1
ATOM 933 O O . THR A 1 115 ? 26.453 0.091 0.427 1.00 89.12 115 THR A O 1
ATOM 936 N N . LEU A 1 116 ? 24.258 0.098 0.903 1.00 91.25 116 LEU A N 1
ATOM 937 C CA . LEU A 1 116 ? 24.292 -1.065 1.803 1.00 91.25 116 LEU A CA 1
ATOM 938 C C . LEU A 1 116 ? 24.678 -2.368 1.093 1.00 91.25 116 LEU A C 1
ATOM 940 O O . LEU A 1 116 ? 25.210 -3.278 1.717 1.00 91.25 116 LEU A O 1
ATOM 944 N N . THR A 1 117 ? 24.387 -2.478 -0.202 1.00 89.25 117 THR A N 1
ATOM 945 C CA . THR A 1 117 ? 24.684 -3.675 -1.007 1.00 89.25 117 THR A CA 1
ATOM 946 C C . THR A 1 117 ? 25.943 -3.529 -1.854 1.00 89.25 117 THR A C 1
ATOM 948 O O . THR A 1 117 ? 26.190 -4.386 -2.702 1.00 89.25 117 THR A O 1
ATOM 951 N N . HIS A 1 118 ? 26.696 -2.435 -1.684 1.00 87.56 118 HIS A N 1
ATOM 952 C CA . HIS A 1 118 ? 27.853 -2.074 -2.512 1.00 87.56 118 HIS A CA 1
ATOM 953 C C . HIS A 1 118 ? 27.580 -2.205 -4.023 1.00 87.56 118 HIS A C 1
ATOM 955 O O . HIS A 1 118 ? 28.444 -2.592 -4.807 1.00 87.56 118 HIS A O 1
ATOM 961 N N . SER A 1 119 ? 26.342 -1.924 -4.437 1.00 84.56 119 SER A N 1
ATOM 962 C CA . SER A 1 119 ? 25.908 -2.085 -5.821 1.00 84.56 119 SER A CA 1
ATOM 963 C C . SER A 1 119 ? 26.183 -0.809 -6.619 1.00 84.56 119 SER A C 1
ATOM 965 O O . SER A 1 119 ? 25.798 0.274 -6.168 1.00 84.56 119 SER A O 1
ATOM 967 N N . PRO A 1 120 ? 26.774 -0.903 -7.825 1.00 77.38 120 PRO A N 1
ATOM 968 C CA . PRO A 1 120 ? 27.015 0.262 -8.663 1.00 77.38 120 PRO A CA 1
ATOM 969 C C . PRO A 1 120 ? 25.696 0.958 -9.008 1.00 77.38 120 PRO A C 1
ATOM 971 O O . PRO A 1 120 ? 24.707 0.330 -9.406 1.00 77.38 120 PRO A O 1
ATOM 974 N N . GLN A 1 121 ? 25.675 2.280 -8.856 1.00 65.69 121 GLN A N 1
ATOM 975 C CA . GLN A 1 121 ? 24.504 3.116 -9.105 1.00 65.69 121 GLN A CA 1
ATOM 976 C C . GLN A 1 121 ? 24.350 3.399 -10.603 1.00 65.69 121 GLN A C 1
ATOM 978 O O . GLN A 1 121 ? 24.354 4.542 -11.044 1.00 65.69 121 GLN A O 1
ATOM 983 N N . GLN A 1 122 ? 24.207 2.351 -11.408 1.00 62.31 122 GLN A N 1
ATOM 984 C CA . GLN A 1 122 ? 23.947 2.508 -12.832 1.00 62.31 122 GLN A CA 1
ATOM 985 C C . GLN A 1 122 ? 22.432 2.540 -13.052 1.00 62.31 122 GLN A C 1
ATOM 987 O O . GLN A 1 122 ? 21.745 1.528 -12.879 1.00 62.31 122 GLN A O 1
ATOM 992 N N . ARG A 1 123 ? 21.881 3.708 -13.413 1.00 59.97 123 ARG A N 1
ATOM 993 C CA . ARG A 1 123 ? 20.620 3.726 -14.167 1.00 59.97 123 ARG A CA 1
ATOM 994 C C . ARG A 1 123 ? 20.966 3.070 -15.499 1.00 59.97 123 ARG A C 1
ATOM 996 O O . ARG A 1 123 ? 21.828 3.581 -16.199 1.00 59.97 123 ARG A O 1
ATOM 1003 N N . MET A 1 124 ? 20.355 1.927 -15.813 1.00 56.53 124 MET A N 1
ATOM 1004 C CA . MET A 1 124 ? 20.38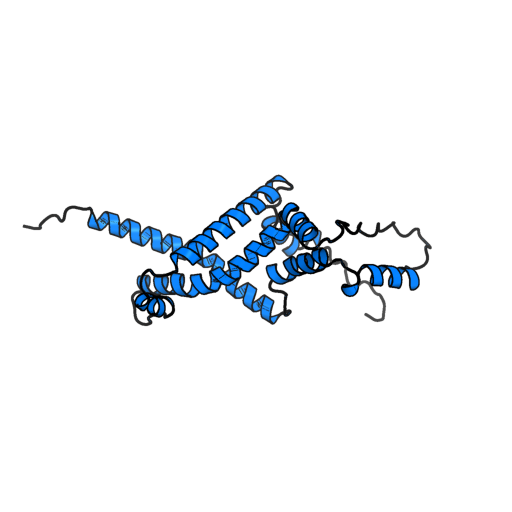7 1.441 -17.191 1.00 56.53 124 MET A CA 1
ATOM 1005 C C . MET A 1 124 ? 19.807 2.572 -18.028 1.00 56.53 124 MET A C 1
ATOM 1007 O O . MET A 1 124 ? 18.651 2.952 -17.809 1.00 56.53 124 MET A O 1
ATOM 1011 N N . GLU A 1 125 ? 20.621 3.170 -18.890 1.00 54.28 125 GLU A N 1
ATOM 1012 C CA . GLU A 1 125 ? 20.082 4.099 -19.865 1.00 54.28 125 GLU A CA 1
ATOM 1013 C C . GLU A 1 125 ? 19.049 3.317 -20.681 1.00 54.28 125 GLU A C 1
ATOM 1015 O O . GLU A 1 125 ? 19.308 2.161 -21.043 1.00 54.28 125 GLU A O 1
ATOM 1020 N N . PRO A 1 126 ? 17.838 3.866 -20.883 1.00 54.69 126 PRO A N 1
ATOM 1021 C CA . PRO A 1 126 ? 16.898 3.245 -21.796 1.00 54.69 126 PRO A CA 1
ATOM 1022 C C . PRO A 1 126 ? 17.641 3.026 -23.115 1.00 54.69 126 PRO A C 1
ATOM 1024 O O . PRO A 1 126 ? 18.342 3.948 -23.538 1.00 54.69 126 PRO A O 1
ATOM 1027 N N . PRO A 1 127 ? 17.532 1.855 -23.765 1.00 57.44 127 PRO A N 1
ATOM 1028 C CA . PRO A 1 127 ? 18.055 1.726 -25.114 1.00 57.44 127 PRO A CA 1
ATOM 1029 C C . PRO A 1 127 ? 17.435 2.855 -25.933 1.00 57.44 127 PRO A C 1
ATOM 1031 O O . PRO A 1 127 ? 16.207 2.932 -26.053 1.00 57.44 127 PRO A O 1
ATOM 1034 N N . THR A 1 128 ? 18.266 3.771 -26.425 1.00 49.78 128 THR A N 1
ATOM 1035 C CA . THR A 1 128 ? 17.807 4.815 -27.330 1.00 49.78 128 THR A CA 1
ATOM 1036 C C . THR A 1 128 ? 17.232 4.090 -28.529 1.00 49.78 128 THR A C 1
ATOM 1038 O O . THR A 1 128 ? 17.959 3.481 -29.311 1.00 49.78 128 THR A O 1
ATOM 1041 N N . SER A 1 129 ? 15.906 4.082 -28.625 1.00 55.97 129 SER A N 1
ATOM 1042 C CA . SER A 1 129 ? 15.227 3.596 -29.813 1.00 55.97 129 SER A CA 1
ATOM 1043 C C . SER A 1 129 ? 15.491 4.651 -30.875 1.00 55.97 129 SER A C 1
ATOM 1045 O O . SER A 1 129 ? 14.772 5.644 -30.956 1.00 55.97 129 SER A O 1
ATOM 1047 N N . ALA A 1 130 ? 16.593 4.506 -31.611 1.00 57.53 130 ALA A N 1
ATOM 1048 C CA . ALA A 1 130 ? 16.767 5.252 -32.842 1.00 57.53 130 ALA A CA 1
ATOM 1049 C C . ALA A 1 130 ? 15.567 4.912 -33.734 1.00 57.53 130 ALA A C 1
ATOM 1051 O O . ALA A 1 130 ? 15.177 3.743 -33.819 1.00 57.53 130 ALA A O 1
ATOM 1052 N N . ALA A 1 131 ? 14.948 5.924 -34.345 1.00 55.22 131 ALA A N 1
ATOM 1053 C CA . ALA A 1 131 ? 13.989 5.667 -35.406 1.00 55.22 131 ALA A CA 1
ATOM 1054 C C . ALA A 1 131 ? 14.697 4.774 -36.430 1.00 55.22 131 ALA A C 1
ATOM 1056 O O . ALA A 1 131 ? 15.815 5.081 -36.840 1.00 55.22 131 ALA A O 1
ATOM 1057 N N . ALA A 1 132 ? 14.102 3.627 -36.755 1.00 55.53 132 ALA A N 1
ATOM 1058 C CA . ALA A 1 132 ? 14.670 2.751 -37.762 1.00 55.53 132 ALA A CA 1
ATOM 1059 C C . ALA A 1 132 ? 14.718 3.541 -39.074 1.00 55.53 132 ALA A C 1
ATOM 1061 O O . ALA A 1 132 ? 13.671 3.888 -39.622 1.00 55.53 132 ALA A O 1
ATOM 1062 N N . GLU A 1 133 ? 15.923 3.859 -39.544 1.00 56.62 133 GLU A N 1
ATOM 1063 C CA . GLU A 1 133 ? 16.116 4.409 -40.882 1.00 56.62 133 GLU A CA 1
ATOM 1064 C C . GLU A 1 133 ? 15.471 3.431 -41.879 1.00 56.62 133 GLU A C 1
ATOM 1066 O O . GLU A 1 133 ? 15.682 2.213 -41.745 1.00 56.62 133 GLU A O 1
ATOM 1071 N N . PRO A 1 134 ? 14.665 3.902 -42.847 1.00 52.66 134 PRO A N 1
ATOM 1072 C CA . PRO A 1 134 ? 14.029 3.021 -43.817 1.00 52.66 134 PRO A CA 1
ATOM 1073 C C . PRO A 1 134 ? 15.093 2.158 -44.515 1.00 52.66 134 PRO A C 1
ATOM 1075 O O . PRO A 1 134 ? 15.995 2.683 -45.160 1.00 52.66 134 PRO A O 1
ATOM 1078 N N . GLY A 1 135 ? 15.013 0.831 -44.365 1.00 60.91 135 GLY A N 1
ATOM 1079 C CA . GLY A 1 135 ? 15.991 -0.111 -44.931 1.00 60.91 135 GLY A CA 1
ATOM 1080 C C . GLY A 1 135 ? 17.100 -0.580 -43.978 1.00 60.91 135 GLY A C 1
ATOM 1081 O O . GLY A 1 135 ? 17.936 -1.385 -44.385 1.00 60.91 135 GLY A O 1
ATOM 1082 N N . THR A 1 136 ? 17.111 -0.153 -42.709 1.00 58.62 136 THR A N 1
ATOM 1083 C CA . THR A 1 136 ? 17.989 -0.766 -41.697 1.00 58.62 136 THR A CA 1
ATOM 1084 C C . THR A 1 136 ? 17.553 -2.198 -41.395 1.00 58.62 136 THR A C 1
ATOM 1086 O O . THR A 1 136 ? 16.379 -2.476 -41.149 1.00 58.62 136 THR A O 1
ATOM 1089 N N . ALA A 1 137 ? 18.513 -3.126 -41.448 1.00 57.72 137 ALA A N 1
ATOM 1090 C CA . ALA A 1 137 ? 18.283 -4.531 -41.149 1.00 57.72 137 ALA A CA 1
ATOM 1091 C C . ALA A 1 137 ? 17.629 -4.682 -39.767 1.00 57.72 137 ALA A C 1
ATOM 1093 O O . ALA A 1 137 ? 18.009 -3.998 -38.814 1.00 57.72 137 ALA A O 1
ATOM 1094 N N . ALA A 1 138 ? 16.650 -5.588 -39.673 1.00 61.31 138 ALA A N 1
ATOM 1095 C CA . ALA A 1 138 ? 16.006 -5.944 -38.416 1.00 61.31 138 ALA A CA 1
ATOM 1096 C C . ALA A 1 138 ? 17.064 -6.167 -37.326 1.00 61.31 138 ALA A C 1
ATOM 1098 O O . ALA A 1 138 ? 18.098 -6.778 -37.591 1.00 61.31 138 ALA A O 1
ATOM 1099 N N . PHE A 1 139 ? 16.787 -5.657 -36.124 1.00 67.62 139 PHE A N 1
ATOM 1100 C CA . PHE A 1 139 ? 17.598 -5.802 -34.914 1.00 67.62 139 PHE A CA 1
ATOM 1101 C C . PHE A 1 139 ? 18.306 -7.168 -34.882 1.00 67.62 139 PHE A C 1
ATOM 1103 O O . PHE A 1 139 ? 17.665 -8.200 -34.679 1.00 67.62 139 PHE A O 1
ATOM 1110 N N . GLY A 1 140 ? 19.610 -7.173 -35.188 1.00 74.44 140 GLY A N 1
ATOM 1111 C CA . GLY A 1 140 ? 20.354 -8.403 -35.462 1.00 74.44 140 GLY A CA 1
ATOM 1112 C C . GLY A 1 140 ? 20.314 -9.362 -34.274 1.00 74.44 140 GLY A C 1
ATOM 1113 O O . GLY A 1 140 ? 20.306 -8.922 -33.125 1.00 74.44 140 GLY A O 1
ATOM 1114 N N . ALA A 1 141 ? 20.307 -10.672 -34.536 1.00 76.19 141 ALA A N 1
ATOM 1115 C CA . ALA A 1 141 ? 20.189 -11.695 -33.491 1.00 76.19 141 ALA A CA 1
ATOM 1116 C C . ALA A 1 141 ? 21.246 -11.536 -32.379 1.00 76.19 141 ALA A C 1
ATOM 1118 O O . ALA A 1 141 ? 20.928 -11.701 -31.203 1.00 76.19 141 ALA A O 1
ATOM 1119 N N . ASP A 1 142 ? 22.467 -11.125 -32.729 1.00 74.69 142 ASP A N 1
ATOM 1120 C CA . ASP A 1 142 ? 23.543 -10.867 -31.766 1.00 74.69 142 ASP A CA 1
ATOM 1121 C C . ASP A 1 142 ? 23.302 -9.615 -30.917 1.00 74.69 142 ASP A C 1
ATOM 1123 O O . ASP A 1 142 ? 23.537 -9.634 -29.709 1.00 74.69 142 ASP A O 1
ATOM 1127 N N . ALA A 1 143 ? 22.771 -8.542 -31.513 1.00 72.62 143 ALA A N 1
ATOM 1128 C CA . ALA A 1 143 ? 22.372 -7.338 -30.785 1.00 72.62 143 ALA A CA 1
ATOM 1129 C C . ALA A 1 143 ? 21.191 -7.631 -29.846 1.00 72.62 143 ALA A C 1
ATOM 1131 O O . ALA A 1 143 ? 21.178 -7.179 -28.698 1.00 72.62 143 ALA A O 1
ATOM 1132 N N . ALA A 1 144 ? 20.250 -8.469 -30.290 1.00 70.75 144 ALA A N 1
ATOM 1133 C CA . ALA A 1 144 ? 19.148 -8.953 -29.472 1.00 70.75 144 ALA A CA 1
ATOM 1134 C C . ALA A 1 144 ? 19.613 -9.816 -28.308 1.00 70.75 144 ALA A C 1
ATOM 1136 O O . ALA A 1 144 ? 19.150 -9.634 -27.180 1.00 70.75 144 ALA A O 1
ATOM 1137 N N . LEU A 1 145 ? 20.570 -10.706 -28.553 1.00 73.88 145 LEU A N 1
ATOM 1138 C CA . LEU A 1 145 ? 21.157 -11.547 -27.524 1.00 73.88 145 LEU A CA 1
ATOM 1139 C C . LEU A 1 145 ? 21.993 -10.731 -26.527 1.00 73.88 145 LEU A C 1
ATOM 1141 O O . LEU A 1 145 ? 21.898 -10.966 -25.322 1.00 73.88 145 LEU A O 1
ATOM 1145 N N . ALA A 1 146 ? 22.781 -9.760 -26.993 1.00 70.75 146 ALA A N 1
ATOM 1146 C CA . ALA A 1 146 ? 23.563 -8.865 -26.140 1.00 70.75 146 ALA A CA 1
ATOM 1147 C C . ALA A 1 146 ? 22.657 -8.015 -25.237 1.00 70.75 146 ALA A C 1
ATOM 1149 O O . ALA A 1 146 ? 22.876 -7.943 -24.026 1.00 70.75 146 ALA A O 1
ATOM 1150 N N . PHE A 1 147 ? 21.587 -7.454 -25.800 1.00 70.94 147 PHE A N 1
ATOM 1151 C CA . PHE A 1 147 ? 20.572 -6.722 -25.049 1.00 70.94 147 PHE A CA 1
ATOM 1152 C C . PHE A 1 147 ? 19.837 -7.619 -24.041 1.00 70.94 147 PHE A C 1
ATOM 1154 O O . PHE A 1 147 ? 19.713 -7.267 -22.866 1.00 70.94 147 PHE A O 1
ATOM 1161 N N . ALA A 1 148 ? 19.413 -8.817 -24.455 1.00 69.88 148 ALA A N 1
ATOM 1162 C CA . ALA A 1 148 ? 18.763 -9.784 -23.571 1.00 69.88 148 ALA A CA 1
ATOM 1163 C C . ALA A 1 148 ? 19.677 -10.213 -22.410 1.00 69.88 148 ALA A C 1
ATOM 1165 O O . ALA A 1 148 ? 19.211 -10.349 -21.277 1.00 69.88 148 ALA A O 1
ATOM 1166 N N . ARG A 1 149 ? 20.986 -10.370 -22.658 1.00 67.75 149 ARG A N 1
ATOM 1167 C CA . ARG A 1 149 ? 21.995 -10.660 -21.625 1.00 67.75 149 ARG A CA 1
ATOM 1168 C C . ARG A 1 149 ? 22.159 -9.506 -20.636 1.00 67.75 149 ARG A C 1
ATOM 1170 O O . ARG A 1 149 ? 22.165 -9.764 -19.436 1.00 67.75 149 ARG A O 1
ATOM 1177 N N . GLN A 1 150 ? 22.197 -8.258 -21.103 1.00 63.97 150 GLN A N 1
ATOM 1178 C CA . GLN A 1 150 ? 22.237 -7.081 -20.220 1.00 63.97 150 GLN A CA 1
ATOM 1179 C C . GLN A 1 150 ? 20.970 -6.947 -19.361 1.00 63.97 150 GLN A C 1
ATOM 1181 O O . GLN A 1 150 ? 21.026 -6.498 -18.215 1.00 63.97 150 GLN A O 1
ATOM 1186 N N . GLN A 1 151 ? 19.817 -7.372 -19.881 1.00 65.62 151 GLN A N 1
ATOM 1187 C CA . GLN A 1 151 ? 18.567 -7.401 -19.122 1.00 65.62 151 GLN A CA 1
ATOM 1188 C C . GLN A 1 151 ? 18.401 -8.641 -18.239 1.00 65.62 151 GLN A C 1
ATOM 1190 O O . GLN A 1 151 ? 17.503 -8.659 -17.384 1.00 65.62 151 GLN A O 1
ATOM 1195 N N . ALA A 1 152 ? 19.252 -9.658 -18.407 1.00 72.06 152 ALA A N 1
ATOM 1196 C CA . ALA A 1 152 ? 19.156 -10.904 -17.671 1.00 72.06 152 ALA A CA 1
ATOM 1197 C C . ALA A 1 152 ? 19.256 -10.634 -16.167 1.00 72.06 152 ALA A C 1
ATOM 1199 O O . ALA A 1 1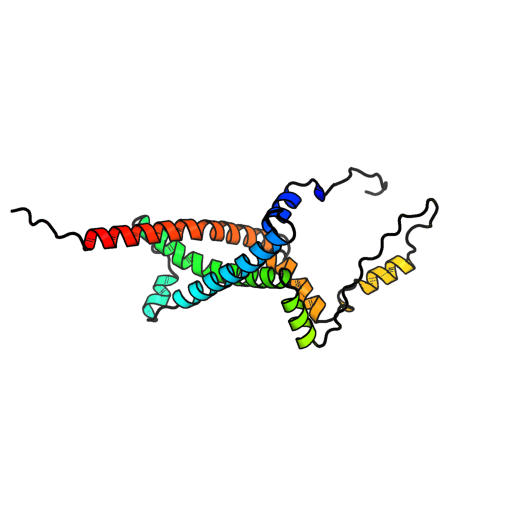52 ? 20.191 -10.003 -15.674 1.00 72.06 152 ALA A O 1
ATOM 1200 N N . TYR A 1 153 ? 18.289 -11.156 -15.411 1.00 69.44 153 TYR A N 1
ATOM 1201 C CA . TYR A 1 153 ? 18.220 -10.990 -13.957 1.00 69.44 153 TYR A CA 1
ATOM 1202 C C . TYR A 1 153 ? 19.533 -11.393 -13.257 1.00 69.44 153 TYR A C 1
ATOM 1204 O O . TYR A 1 153 ? 19.969 -10.736 -12.308 1.00 69.44 153 TYR A O 1
ATOM 1212 N N . ALA A 1 154 ? 20.203 -12.422 -13.789 1.00 74.00 154 ALA A N 1
ATOM 1213 C CA . ALA A 1 154 ? 21.484 -12.934 -13.313 1.00 74.00 154 ALA A CA 1
ATOM 1214 C C . ALA A 1 154 ? 22.651 -11.930 -13.414 1.00 74.00 154 ALA A C 1
ATOM 1216 O O . ALA A 1 154 ? 23.595 -12.043 -12.640 1.00 74.00 154 ALA A O 1
ATOM 1217 N N . GLN A 1 155 ? 22.582 -10.918 -14.282 1.00 73.88 155 GLN A N 1
ATOM 1218 C CA . GLN A 1 155 ? 23.648 -9.915 -14.434 1.00 73.88 155 GLN A CA 1
ATOM 1219 C C . GLN A 1 155 ? 23.368 -8.613 -13.666 1.00 73.88 155 GLN A C 1
ATOM 1221 O O . GLN A 1 155 ? 24.239 -7.754 -13.557 1.00 73.88 155 GLN A O 1
ATOM 1226 N N . LYS A 1 156 ? 22.169 -8.458 -13.086 1.00 79.38 156 LYS A N 1
ATOM 1227 C CA . LYS A 1 156 ? 21.812 -7.250 -12.331 1.00 79.38 156 LYS A CA 1
ATOM 1228 C C . LYS A 1 156 ? 22.515 -7.203 -10.966 1.00 79.38 156 LYS A C 1
ATOM 1230 O O . LYS A 1 156 ? 22.481 -8.217 -10.258 1.00 79.38 156 LYS A O 1
ATOM 1235 N N . PRO A 1 157 ? 23.050 -6.037 -10.548 1.00 85.75 157 PRO A N 1
ATOM 1236 C CA . PRO A 1 157 ? 23.523 -5.807 -9.186 1.00 85.75 157 PRO A CA 1
ATOM 1237 C C . PRO A 1 157 ? 22.470 -6.148 -8.129 1.00 85.75 157 PRO A C 1
ATOM 1239 O O . PRO A 1 157 ? 21.266 -5.986 -8.356 1.00 85.75 157 PRO A O 1
ATOM 1242 N N . VAL A 1 158 ? 22.919 -6.567 -6.944 1.00 86.88 158 VAL A N 1
ATOM 1243 C CA . VAL A 1 158 ? 22.044 -6.994 -5.838 1.00 86.88 158 VAL A CA 1
ATOM 1244 C C . VAL A 1 158 ? 21.022 -5.911 -5.480 1.00 86.88 158 VAL A C 1
ATOM 1246 O O . VAL A 1 158 ? 19.829 -6.206 -5.386 1.00 86.88 158 VAL A O 1
ATOM 1249 N N . GLY A 1 159 ? 21.444 -4.648 -5.385 1.00 85.81 159 GLY A N 1
ATOM 1250 C CA . GLY A 1 159 ? 20.545 -3.529 -5.098 1.00 85.81 159 GLY A CA 1
ATOM 1251 C C . GLY A 1 159 ? 19.441 -3.352 -6.147 1.00 85.81 159 GLY A C 1
ATOM 1252 O O . GLY A 1 159 ? 18.286 -3.091 -5.804 1.00 85.81 159 GLY A O 1
ATOM 1253 N N . GLN A 1 160 ? 19.743 -3.588 -7.428 1.00 83.19 160 GLN A N 1
ATOM 1254 C CA . GLN A 1 160 ? 18.735 -3.547 -8.491 1.00 83.19 160 GLN A CA 1
ATOM 1255 C C . GLN A 1 160 ? 17.766 -4.729 -8.425 1.00 83.19 160 GLN A C 1
ATOM 1257 O O . GLN A 1 160 ? 16.577 -4.547 -8.692 1.00 83.19 160 GLN A O 1
ATOM 1262 N N . ARG A 1 161 ? 18.237 -5.925 -8.050 1.00 86.19 161 ARG A N 1
ATOM 1263 C CA . ARG A 1 161 ? 17.362 -7.088 -7.836 1.00 86.19 161 ARG A CA 1
ATOM 1264 C C . ARG A 1 161 ? 16.367 -6.827 -6.708 1.00 86.19 161 ARG A C 1
ATOM 1266 O O . ARG A 1 161 ? 15.175 -7.030 -6.911 1.00 86.19 161 ARG A O 1
ATOM 1273 N N . ILE A 1 162 ? 16.834 -6.289 -5.578 1.00 88.81 162 ILE A N 1
ATOM 1274 C CA . ILE A 1 162 ? 15.984 -5.929 -4.430 1.00 88.81 162 ILE A CA 1
ATOM 1275 C C . ILE A 1 162 ? 14.934 -4.892 -4.838 1.00 88.81 162 ILE A C 1
ATOM 1277 O O . ILE A 1 162 ? 13.742 -5.089 -4.613 1.00 88.81 162 ILE A O 1
ATOM 1281 N N . ARG A 1 163 ? 15.349 -3.808 -5.503 1.00 86.88 163 ARG A N 1
ATOM 1282 C CA . ARG A 1 163 ? 14.421 -2.770 -5.985 1.00 86.88 163 ARG A CA 1
ATOM 1283 C C . ARG A 1 163 ? 13.435 -3.308 -7.024 1.00 86.88 163 ARG A C 1
ATOM 1285 O O . ARG A 1 163 ? 12.289 -2.866 -7.070 1.00 86.88 163 ARG A O 1
ATOM 1292 N N . GLY A 1 164 ? 13.854 -4.288 -7.823 1.00 86.88 164 GLY A N 1
ATOM 1293 C CA . GLY A 1 164 ? 12.999 -5.003 -8.767 1.00 86.88 164 GLY A CA 1
ATOM 1294 C C . GLY A 1 164 ? 11.841 -5.752 -8.103 1.00 86.88 164 GLY A C 1
ATOM 1295 O O . GLY A 1 164 ? 10.821 -5.964 -8.755 1.00 86.88 164 GLY A O 1
ATOM 1296 N N . LEU A 1 165 ? 11.950 -6.084 -6.811 1.00 89.69 165 LEU A N 1
ATOM 1297 C CA . LEU A 1 165 ? 10.877 -6.716 -6.039 1.00 89.69 165 LEU A CA 1
ATOM 1298 C C . LEU A 1 165 ? 9.819 -5.717 -5.554 1.00 89.69 165 LEU A C 1
ATOM 1300 O O . LEU A 1 165 ? 8.702 -6.122 -5.242 1.00 89.69 165 LEU A O 1
ATOM 1304 N N . PHE A 1 166 ? 10.110 -4.414 -5.527 1.00 92.75 166 PHE A N 1
ATOM 1305 C CA . PHE A 1 166 ? 9.178 -3.436 -4.957 1.00 92.75 166 PHE A CA 1
ATOM 1306 C C . PHE A 1 166 ? 7.879 -3.358 -5.754 1.00 92.75 166 PHE A C 1
ATOM 1308 O O . PHE A 1 166 ? 6.805 -3.434 -5.169 1.00 92.75 166 PHE A O 1
ATOM 1315 N N . LYS A 1 167 ? 7.955 -3.288 -7.088 1.00 90.12 167 LYS A N 1
ATOM 1316 C CA . LYS A 1 167 ? 6.770 -3.251 -7.956 1.00 90.12 167 LYS A CA 1
ATOM 1317 C C . LYS A 1 167 ? 5.892 -4.510 -7.841 1.00 90.12 167 LYS A C 1
ATOM 1319 O O . LYS A 1 167 ? 4.685 -4.351 -7.651 1.00 90.12 167 LYS A O 1
ATOM 1324 N N . PRO A 1 168 ? 6.416 -5.749 -7.951 1.00 90.88 168 PRO A N 1
ATOM 1325 C CA . PRO A 1 168 ? 5.586 -6.943 -7.814 1.00 90.88 168 PRO A CA 1
ATOM 1326 C C . PRO A 1 168 ? 5.033 -7.116 -6.397 1.00 90.88 168 PRO A C 1
ATOM 1328 O O . PRO A 1 168 ? 3.888 -7.539 -6.270 1.00 90.88 168 PRO A O 1
ATOM 1331 N N . ILE A 1 169 ? 5.775 -6.737 -5.349 1.00 92.44 169 ILE A N 1
ATOM 1332 C CA . ILE A 1 169 ? 5.245 -6.749 -3.978 1.00 92.44 169 ILE A CA 1
ATOM 1333 C C . ILE A 1 169 ? 4.113 -5.729 -3.839 1.00 92.44 169 ILE A C 1
ATOM 1335 O O . ILE A 1 169 ? 3.014 -6.103 -3.450 1.00 92.44 169 ILE A O 1
ATOM 1339 N N . HIS A 1 170 ? 4.341 -4.481 -4.249 1.00 93.25 170 HIS A N 1
ATOM 1340 C CA . HIS A 1 170 ? 3.374 -3.385 -4.140 1.00 93.25 170 HIS A CA 1
ATOM 1341 C C . HIS A 1 170 ? 2.100 -3.589 -4.971 1.00 93.25 170 HIS A C 1
ATOM 1343 O O . HIS A 1 170 ? 1.058 -3.027 -4.667 1.00 93.25 170 HIS A O 1
ATOM 1349 N N . THR A 1 171 ? 2.162 -4.369 -6.049 1.00 90.12 171 THR A N 1
ATOM 1350 C CA . THR A 1 171 ? 0.982 -4.688 -6.875 1.00 90.12 171 THR A CA 1
ATOM 1351 C C . THR A 1 171 ? 0.337 -6.020 -6.493 1.00 90.12 171 THR A C 1
ATOM 1353 O O . THR A 1 171 ? -0.632 -6.434 -7.128 1.00 90.12 171 THR A O 1
ATOM 1356 N N . GLY A 1 172 ? 0.877 -6.725 -5.491 1.00 89.69 172 GLY A N 1
ATOM 1357 C CA . GLY A 1 172 ? 0.436 -8.070 -5.126 1.00 89.69 172 GLY A CA 1
ATOM 1358 C C . GLY A 1 172 ? 0.679 -9.111 -6.221 1.00 89.69 172 GLY A C 1
ATOM 1359 O O . GLY A 1 172 ? 0.048 -10.158 -6.226 1.00 89.69 172 GLY A O 1
ATOM 1360 N N . ALA A 1 173 ? 1.571 -8.856 -7.176 1.00 88.44 173 ALA A N 1
ATOM 1361 C CA . ALA A 1 173 ? 1.807 -9.716 -8.335 1.00 88.44 173 ALA A CA 1
ATOM 1362 C C . ALA A 1 173 ? 2.895 -10.784 -8.116 1.00 88.44 173 ALA A C 1
ATOM 1364 O O . ALA A 1 173 ? 3.300 -11.432 -9.078 1.00 88.44 173 ALA A O 1
ATOM 1365 N N . ILE A 1 174 ? 3.361 -10.973 -6.877 1.00 87.25 174 ILE A N 1
ATOM 1366 C CA . ILE A 1 174 ? 4.478 -11.868 -6.521 1.00 87.25 174 ILE A CA 1
ATOM 1367 C C . ILE A 1 174 ? 4.254 -13.308 -7.015 1.00 87.25 174 ILE A C 1
ATOM 1369 O O . ILE A 1 174 ? 5.167 -13.904 -7.576 1.00 87.25 174 ILE A O 1
ATOM 1373 N N . PHE A 1 175 ? 3.042 -13.848 -6.849 1.00 88.31 175 PHE A N 1
ATOM 1374 C CA . PHE A 1 175 ? 2.679 -15.219 -7.236 1.00 88.31 175 PHE A CA 1
ATOM 1375 C C . PHE A 1 175 ? 1.69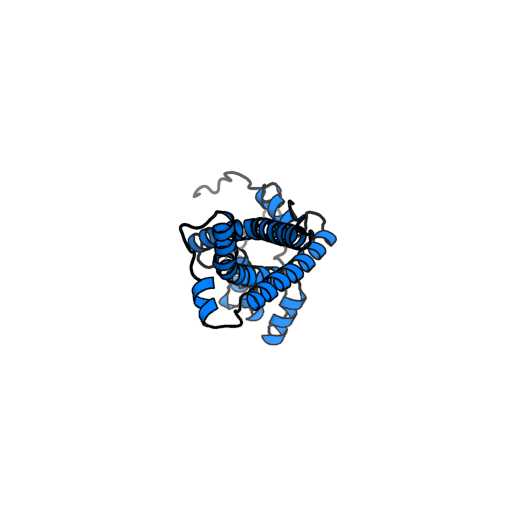8 -15.252 -8.418 1.00 88.31 175 PHE A C 1
ATOM 1377 O O . PHE A 1 175 ? 0.964 -16.218 -8.607 1.00 88.31 175 PHE A O 1
ATOM 1384 N N . GLY A 1 176 ? 1.652 -14.184 -9.219 1.00 89.12 176 GLY A N 1
ATOM 1385 C CA . GLY A 1 176 ? 0.730 -14.080 -10.346 1.00 89.12 176 GLY A CA 1
ATOM 1386 C C . GLY A 1 176 ? -0.699 -13.726 -9.926 1.00 89.12 176 GLY A C 1
ATOM 1387 O O . GLY A 1 176 ? -0.919 -12.799 -9.148 1.00 89.12 176 GLY A O 1
ATOM 1388 N N . TRP A 1 177 ? -1.693 -14.399 -10.509 1.00 89.94 177 TRP A N 1
ATOM 1389 C CA . TRP A 1 177 ? -3.105 -14.041 -10.335 1.00 89.94 177 TRP A CA 1
ATOM 1390 C C . TRP A 1 177 ? -3.674 -14.301 -8.923 1.00 89.94 177 TRP A C 1
ATOM 1392 O O . TRP A 1 177 ? -4.443 -13.449 -8.470 1.00 89.94 177 TRP A O 1
ATOM 1402 N N . PRO A 1 178 ? -3.297 -15.367 -8.177 1.00 92.12 178 PRO A N 1
ATOM 1403 C CA . PRO A 1 178 ? -3.872 -15.611 -6.853 1.00 92.12 178 PRO A CA 1
ATOM 1404 C C . PRO A 1 178 ? -3.489 -14.514 -5.859 1.00 92.12 178 PRO A C 1
ATOM 1406 O O . PRO A 1 178 ? -4.328 -14.018 -5.109 1.00 92.12 178 PRO A O 1
ATOM 1409 N N . SER A 1 179 ? -2.229 -14.069 -5.895 1.00 91.06 179 SER A N 1
ATOM 1410 C CA . SER A 1 179 ? -1.760 -12.993 -5.022 1.00 91.06 179 SER A CA 1
ATOM 1411 C C . SER A 1 179 ? -2.362 -11.636 -5.397 1.00 91.06 179 SER A C 1
ATOM 1413 O O . SER A 1 179 ? -2.607 -10.823 -4.508 1.00 91.06 179 SER A O 1
ATOM 1415 N N . LYS A 1 180 ? -2.675 -11.400 -6.681 1.00 91.19 180 LYS A N 1
ATOM 1416 C CA . LYS A 1 180 ? -3.389 -10.187 -7.117 1.00 91.19 180 LYS A CA 1
ATOM 1417 C C . LYS A 1 180 ? -4.819 -10.158 -6.594 1.00 91.19 180 LYS A C 1
ATOM 1419 O O . LYS A 1 180 ? -5.267 -9.112 -6.134 1.00 91.19 180 LYS A O 1
ATOM 1424 N N . LEU A 1 181 ? -5.518 -11.293 -6.641 1.00 93.25 181 LEU A N 1
ATOM 1425 C CA . LEU A 1 181 ? -6.870 -11.405 -6.097 1.00 93.25 181 LEU A CA 1
ATOM 1426 C C . LEU A 1 181 ? -6.874 -11.147 -4.587 1.00 93.25 181 LEU A C 1
ATOM 1428 O O . LEU A 1 181 ? -7.684 -10.365 -4.096 1.00 93.25 181 LEU A O 1
ATOM 1432 N N . LEU A 1 182 ? -5.922 -11.742 -3.864 1.00 92.44 182 LEU A N 1
ATOM 1433 C CA . LEU A 1 182 ? -5.749 -11.491 -2.437 1.00 92.44 182 LEU A CA 1
ATOM 1434 C C . LEU A 1 182 ? -5.479 -10.005 -2.155 1.00 92.44 182 LEU A C 1
ATOM 1436 O O . LEU A 1 182 ? -6.156 -9.405 -1.323 1.00 92.44 182 LEU A O 1
ATOM 1440 N N . ALA A 1 183 ? -4.534 -9.393 -2.872 1.00 91.50 183 ALA A N 1
ATOM 1441 C CA . ALA A 1 183 ? -4.217 -7.977 -2.712 1.00 91.50 183 ALA A CA 1
ATOM 1442 C C . ALA A 1 183 ? -5.427 -7.077 -3.006 1.00 91.50 183 ALA A C 1
ATOM 1444 O O . ALA A 1 183 ? -5.660 -6.116 -2.276 1.00 91.50 183 ALA A O 1
ATOM 1445 N N . PHE A 1 184 ? -6.234 -7.415 -4.016 1.00 93.00 184 PHE A N 1
ATOM 1446 C CA . PHE A 1 184 ? -7.471 -6.703 -4.334 1.00 93.00 184 PHE A CA 1
ATOM 1447 C C . PHE A 1 184 ? -8.470 -6.740 -3.170 1.00 93.00 184 PHE A C 1
ATOM 1449 O O . PHE A 1 184 ? -8.968 -5.692 -2.761 1.00 93.00 184 PHE A O 1
ATOM 1456 N N . VAL A 1 185 ? -8.707 -7.918 -2.579 1.00 94.31 185 VAL A N 1
ATOM 1457 C CA . VAL A 1 185 ? -9.592 -8.063 -1.409 1.00 94.31 185 VAL A CA 1
ATOM 1458 C C . VAL A 1 185 ? -9.063 -7.265 -0.216 1.00 94.31 185 VAL A C 1
ATOM 1460 O O . VAL A 1 185 ? -9.827 -6.558 0.440 1.00 94.31 185 VAL A O 1
ATOM 1463 N N . ILE A 1 186 ? -7.758 -7.329 0.052 1.00 93.25 186 ILE A N 1
ATOM 1464 C CA . ILE A 1 186 ? -7.153 -6.626 1.189 1.00 93.25 186 ILE A CA 1
ATOM 1465 C C . ILE A 1 186 ? -7.237 -5.106 1.014 1.00 93.25 186 ILE A C 1
ATOM 1467 O O . ILE A 1 186 ? -7.570 -4.401 1.964 1.00 93.25 186 ILE A O 1
ATOM 1471 N N . VAL A 1 187 ? -6.976 -4.581 -0.185 1.00 92.00 187 VAL A N 1
ATOM 1472 C CA . VAL A 1 187 ? -7.095 -3.139 -0.457 1.00 92.00 187 VAL A CA 1
ATOM 1473 C C . VAL A 1 187 ? -8.554 -2.686 -0.382 1.00 92.00 187 VAL A C 1
ATOM 1475 O O . VAL A 1 187 ? -8.823 -1.609 0.152 1.00 92.00 187 VAL A O 1
ATOM 1478 N N . LEU A 1 188 ? -9.501 -3.515 -0.833 1.00 93.31 188 LEU A N 1
ATOM 1479 C CA . LEU A 1 188 ? -10.928 -3.227 -0.707 1.00 93.31 188 LEU A CA 1
ATOM 1480 C C . LEU A 1 188 ? -11.350 -3.133 0.766 1.00 93.31 188 LEU A C 1
ATOM 1482 O O . LEU A 1 188 ? -12.004 -2.166 1.151 1.00 93.31 188 LEU A O 1
ATOM 1486 N N . LEU A 1 189 ? -10.913 -4.075 1.608 1.00 93.00 189 LEU A N 1
ATOM 1487 C CA . LEU A 1 189 ? -11.105 -3.996 3.061 1.00 93.00 189 LEU A CA 1
ATOM 1488 C C . LEU A 1 189 ? -10.433 -2.745 3.642 1.00 93.00 189 LEU A C 1
ATOM 1490 O O . LEU A 1 189 ? -11.064 -1.994 4.386 1.00 93.00 189 LEU A O 1
ATOM 1494 N N . GLY A 1 190 ? -9.192 -2.475 3.232 1.00 90.75 190 GLY A N 1
ATOM 1495 C CA . GLY A 1 190 ? -8.419 -1.287 3.588 1.00 90.75 190 GLY A CA 1
ATOM 1496 C C . GLY A 1 190 ? -9.181 0.020 3.378 1.00 90.75 190 GLY A C 1
ATOM 1497 O O . GLY A 1 190 ? -9.228 0.864 4.275 1.00 90.75 190 GLY A O 1
ATOM 1498 N N . ALA A 1 191 ? -9.844 0.157 2.229 1.00 91.38 191 ALA A N 1
ATOM 1499 C CA . ALA A 1 191 ? -10.639 1.332 1.878 1.00 91.38 191 ALA A CA 1
ATOM 1500 C C . ALA A 1 191 ? -11.852 1.547 2.804 1.00 91.38 191 ALA A C 1
ATOM 1502 O O . ALA A 1 191 ? -12.309 2.678 2.974 1.00 91.38 191 ALA A O 1
ATOM 1503 N N . THR A 1 192 ? -12.354 0.493 3.456 1.00 91.69 192 THR A N 1
ATOM 1504 C CA . THR A 1 192 ? -13.473 0.597 4.409 1.00 91.69 192 THR A CA 1
ATOM 1505 C C . THR A 1 192 ? -13.040 1.013 5.819 1.00 91.69 192 THR A C 1
ATOM 1507 O O . THR A 1 192 ? -13.871 1.475 6.611 1.00 91.69 192 THR A O 1
ATOM 1510 N N . PHE A 1 193 ? -11.753 0.897 6.172 1.00 90.31 193 PHE A N 1
ATOM 1511 C CA . PHE A 1 193 ? -11.289 1.200 7.530 1.00 90.31 193 PHE A CA 1
ATOM 1512 C C . PHE A 1 193 ? -11.365 2.677 7.928 1.00 90.31 193 PHE A C 1
ATOM 1514 O O . PHE A 1 193 ? -11.806 2.942 9.048 1.00 90.31 193 PHE A O 1
ATOM 1521 N N . PRO A 1 194 ? -11.058 3.661 7.063 1.00 90.06 194 PRO A N 1
ATOM 1522 C CA . PRO A 1 194 ? -11.304 5.069 7.378 1.00 90.06 194 PRO A CA 1
ATOM 1523 C C . PRO A 1 194 ? -12.779 5.351 7.701 1.00 90.06 194 PRO A C 1
ATOM 1525 O O . PRO A 1 194 ? -13.090 6.110 8.624 1.00 90.06 194 PRO A O 1
ATOM 1528 N N . ILE A 1 195 ? -13.695 4.679 6.997 1.00 91.62 195 ILE A N 1
ATOM 1529 C CA . ILE A 1 195 ? -15.143 4.823 7.189 1.00 91.62 195 ILE A CA 1
ATOM 1530 C C . ILE A 1 195 ? -15.550 4.229 8.540 1.00 91.62 195 ILE A C 1
ATOM 1532 O O . ILE A 1 195 ? -16.145 4.909 9.381 1.00 91.62 195 ILE A O 1
ATOM 1536 N N . THR A 1 196 ? -15.190 2.970 8.788 1.00 91.94 196 THR A N 1
ATOM 1537 C CA . THR A 1 196 ? -15.532 2.276 10.039 1.00 91.94 196 THR A CA 1
ATOM 1538 C C . THR A 1 196 ? -14.869 2.931 11.256 1.00 91.94 196 THR A C 1
ATOM 1540 O O . THR A 1 196 ? -15.524 3.092 12.288 1.00 91.94 196 THR A O 1
ATOM 1543 N N . GLY A 1 197 ? -13.634 3.423 11.124 1.00 87.88 197 GLY A N 1
ATOM 1544 C CA . GLY A 1 197 ? -12.931 4.200 12.147 1.00 87.88 197 GLY A CA 1
ATOM 1545 C C . GLY A 1 197 ? -13.641 5.513 12.487 1.00 87.88 197 GLY A C 1
ATOM 1546 O O . GLY A 1 197 ? -13.880 5.802 13.663 1.00 87.88 197 GLY A O 1
ATOM 1547 N N . THR A 1 198 ? -14.076 6.266 11.472 1.00 90.44 198 THR A N 1
ATOM 1548 C CA . THR A 1 198 ? -14.855 7.504 11.661 1.00 90.44 198 THR A CA 1
ATOM 1549 C C . THR A 1 198 ? -16.176 7.235 12.384 1.00 90.44 198 THR A C 1
ATOM 1551 O O . THR A 1 198 ? -16.529 7.945 13.330 1.00 90.44 198 THR A O 1
ATOM 1554 N N . ILE A 1 199 ? -16.886 6.164 12.012 1.00 90.12 199 ILE A N 1
ATOM 1555 C CA . ILE A 1 199 ? -18.126 5.743 12.685 1.00 90.12 199 ILE A CA 1
ATOM 1556 C C . ILE A 1 199 ? -17.868 5.431 14.168 1.00 90.12 199 ILE A C 1
ATOM 1558 O O . ILE A 1 199 ? -18.641 5.844 15.040 1.00 90.12 199 ILE A O 1
ATOM 1562 N N . LEU A 1 200 ? -16.784 4.716 14.482 1.00 88.50 200 LEU A N 1
ATOM 1563 C CA . LEU A 1 200 ? -16.409 4.397 15.863 1.00 88.50 200 LEU A CA 1
ATOM 1564 C C . LEU A 1 200 ? -16.060 5.659 16.665 1.00 88.50 200 LEU A C 1
ATOM 1566 O O . LEU A 1 200 ? -16.504 5.792 17.810 1.00 88.50 200 LEU A O 1
ATOM 1570 N N . TRP A 1 201 ? -15.326 6.599 16.068 1.00 88.38 201 TRP A N 1
ATOM 1571 C CA . TRP A 1 201 ? -14.981 7.876 16.693 1.00 88.38 201 TRP A CA 1
ATOM 1572 C C . TRP A 1 201 ? -16.227 8.713 17.018 1.00 88.38 201 TRP A C 1
ATOM 1574 O O . TRP A 1 201 ? -16.415 9.099 18.176 1.00 88.38 201 TRP A O 1
ATOM 1584 N N . LEU A 1 202 ? -17.142 8.893 16.057 1.00 89.25 202 LEU A N 1
ATOM 1585 C CA . LEU A 1 202 ? -18.410 9.610 16.264 1.00 89.25 202 LEU A CA 1
ATOM 1586 C C . LEU A 1 202 ? -19.274 8.967 17.358 1.00 89.25 202 LEU A C 1
ATOM 1588 O O . LEU A 1 202 ? -19.898 9.654 18.171 1.00 89.25 202 LEU A O 1
ATOM 1592 N N . ASN A 1 203 ? -19.307 7.636 17.418 1.00 85.56 203 ASN A N 1
ATOM 1593 C CA . ASN A 1 203 ? -20.050 6.924 18.455 1.00 85.56 203 ASN A CA 1
ATOM 1594 C C . ASN A 1 203 ? -19.447 7.129 19.855 1.00 85.56 203 ASN A C 1
ATOM 1596 O O . ASN A 1 203 ? -20.196 7.227 20.834 1.00 85.56 203 ASN A O 1
ATOM 1600 N N . ARG A 1 204 ? -18.114 7.217 19.971 1.00 83.50 204 ARG A N 1
ATOM 1601 C CA . ARG A 1 204 ? -17.428 7.491 21.246 1.00 83.50 204 ARG A CA 1
ATOM 1602 C C . ARG A 1 204 ? -17.647 8.932 21.709 1.00 83.50 204 ARG A C 1
ATOM 1604 O O . ARG A 1 204 ? -17.987 9.130 22.876 1.00 83.50 204 ARG A O 1
ATOM 1611 N N . THR A 1 205 ? -17.538 9.917 20.817 1.00 82.81 205 THR A N 1
ATOM 1612 C CA . THR A 1 205 ? -17.726 11.340 21.164 1.00 82.81 205 THR A CA 1
ATOM 1613 C C . THR A 1 205 ? -19.167 11.649 21.577 1.00 82.81 205 THR A C 1
ATOM 1615 O O . THR A 1 205 ? -19.391 12.346 22.569 1.00 82.81 205 THR A O 1
ATOM 1618 N N . ARG A 1 206 ? -20.163 11.053 20.907 1.00 81.62 206 ARG A N 1
ATOM 1619 C CA . ARG A 1 206 ? -21.583 11.171 21.297 1.00 81.62 206 ARG A CA 1
ATOM 1620 C C . ARG A 1 206 ? -21.866 10.594 22.689 1.00 81.62 206 ARG A C 1
ATOM 1622 O O . ARG A 1 206 ? -22.624 11.189 23.454 1.00 81.62 206 ARG A O 1
ATOM 1629 N N . LYS A 1 207 ? -21.255 9.455 23.044 1.00 75.81 207 LYS A N 1
ATOM 1630 C CA . LYS A 1 207 ? -21.375 8.873 24.395 1.00 75.81 207 LYS A CA 1
ATOM 1631 C C . LYS A 1 207 ? -20.723 9.752 25.463 1.00 75.81 207 LYS A C 1
ATOM 1633 O O . LYS A 1 207 ? -21.317 9.924 26.524 1.00 75.81 207 LYS A O 1
ATOM 1638 N N . ALA A 1 208 ? -19.545 10.311 25.182 1.00 74.44 208 ALA A N 1
ATOM 1639 C CA . ALA A 1 208 ? -18.862 11.220 26.102 1.00 74.44 208 ALA A CA 1
ATOM 1640 C C . ALA A 1 208 ? -19.726 12.455 26.414 1.00 74.44 208 ALA A C 1
ATOM 1642 O O . ALA A 1 208 ? -19.919 12.777 27.584 1.00 74.44 208 ALA A O 1
ATOM 1643 N N . LYS A 1 209 ? -20.354 13.060 25.391 1.00 74.00 209 LYS A N 1
ATOM 1644 C CA . LYS A 1 209 ? -21.303 14.174 25.577 1.00 74.00 209 LYS A CA 1
ATOM 1645 C C . LYS A 1 209 ? -22.515 13.795 26.438 1.00 74.00 209 LYS A C 1
ATOM 1647 O O . LYS A 1 209 ? -22.850 14.538 27.350 1.00 74.00 209 LYS A O 1
ATOM 1652 N N . LYS A 1 210 ? -23.144 12.633 26.204 1.00 73.81 210 LYS A N 1
ATOM 1653 C CA . LYS A 1 210 ? -24.286 12.165 27.023 1.00 73.81 210 LYS A CA 1
ATOM 1654 C C . LYS A 1 210 ? -23.923 11.913 28.488 1.00 73.81 210 LYS A C 1
ATOM 1656 O O . LYS A 1 210 ? -24.764 12.107 29.353 1.00 73.81 210 LYS A O 1
ATOM 1661 N N . LYS A 1 211 ? -22.698 11.459 28.772 1.00 74.06 211 LYS A N 1
ATOM 1662 C CA . LYS A 1 211 ? -22.246 11.185 30.145 1.00 74.06 211 LYS A CA 1
ATOM 1663 C C . LYS A 1 211 ? -21.946 12.470 30.933 1.00 74.06 211 LYS A C 1
ATOM 1665 O O . LYS A 1 211 ? -22.022 12.441 32.153 1.00 74.06 211 LYS A O 1
ATOM 1670 N N . GLY A 1 212 ? -21.622 13.565 30.242 1.00 70.25 212 GLY A N 1
ATOM 1671 C CA . GLY A 1 212 ? -21.373 14.881 30.840 1.00 70.25 212 GLY A CA 1
ATOM 1672 C C . GLY A 1 212 ? -22.617 15.757 31.034 1.00 70.25 212 GLY A C 1
ATOM 1673 O O . GLY A 1 212 ? -22.487 16.849 31.572 1.00 70.25 212 GLY A O 1
ATOM 1674 N N . GLN A 1 213 ? -23.807 15.321 30.602 1.00 70.06 213 GLN A N 1
ATOM 1675 C CA . GLN A 1 213 ? -25.052 16.042 30.886 1.00 70.06 213 GLN A CA 1
ATOM 1676 C C . GLN A 1 213 ? -25.530 15.710 32.310 1.00 70.06 213 GLN A C 1
ATOM 1678 O O . GLN A 1 213 ? -25.622 14.522 32.638 1.00 70.06 213 GLN A O 1
ATOM 1683 N N . PRO A 1 214 ? -25.847 16.713 33.156 1.00 65.31 214 PRO A N 1
ATOM 1684 C CA . PRO A 1 214 ? -26.435 16.455 34.464 1.00 65.31 214 PRO A CA 1
ATOM 1685 C C . PRO A 1 214 ? -27.743 15.688 34.265 1.00 65.31 214 PRO A C 1
ATOM 1687 O O . PRO A 1 214 ? -28.589 16.069 33.453 1.00 65.31 214 PRO A O 1
ATOM 1690 N N . ARG A 1 215 ? -27.894 14.562 34.969 1.00 72.38 215 ARG A N 1
ATOM 1691 C CA . ARG A 1 215 ? -29.167 13.842 34.997 1.00 72.38 215 ARG A CA 1
ATOM 1692 C C . ARG A 1 215 ? -30.164 14.748 35.705 1.00 72.38 215 ARG A C 1
ATOM 1694 O O . ARG A 1 215 ? -30.063 14.918 36.914 1.00 72.38 215 ARG A O 1
ATOM 1701 N N . VAL A 1 216 ? -31.090 15.334 34.953 1.00 67.31 216 VAL A N 1
ATOM 1702 C CA . VAL A 1 216 ? -32.260 15.993 35.533 1.00 67.31 216 VAL A CA 1
ATOM 1703 C C . VAL A 1 216 ? -32.997 14.909 36.315 1.00 67.31 216 VAL A C 1
ATOM 1705 O O . VAL A 1 216 ? -33.489 13.947 35.722 1.00 67.31 216 VAL A O 1
ATOM 1708 N N . ALA A 1 217 ? -32.953 14.991 37.643 1.00 62.69 217 ALA A N 1
ATOM 1709 C CA . ALA A 1 217 ? -33.745 14.127 38.498 1.00 62.69 217 ALA A CA 1
ATOM 1710 C C . ALA A 1 217 ? -35.209 14.481 38.228 1.00 62.69 217 ALA A C 1
ATOM 1712 O O . ALA A 1 217 ? -35.625 15.610 38.476 1.00 62.69 217 ALA A O 1
ATOM 1713 N N . LEU A 1 218 ? -35.952 13.553 37.628 1.00 61.78 218 LEU A N 1
ATOM 1714 C CA . LEU A 1 218 ? -37.403 13.659 37.565 1.00 61.78 218 LEU A CA 1
ATOM 1715 C C . LEU A 1 218 ? -37.904 13.479 39.002 1.00 61.78 218 LEU A C 1
ATOM 1717 O O . LEU A 1 218 ? -37.633 12.439 39.605 1.00 61.78 218 LEU A O 1
ATOM 1721 N N . ALA A 1 219 ? -38.500 14.546 39.536 1.00 57.34 219 ALA A N 1
ATOM 1722 C CA . ALA A 1 219 ? -39.176 14.583 40.828 1.00 57.34 219 ALA A CA 1
ATOM 1723 C C . ALA A 1 21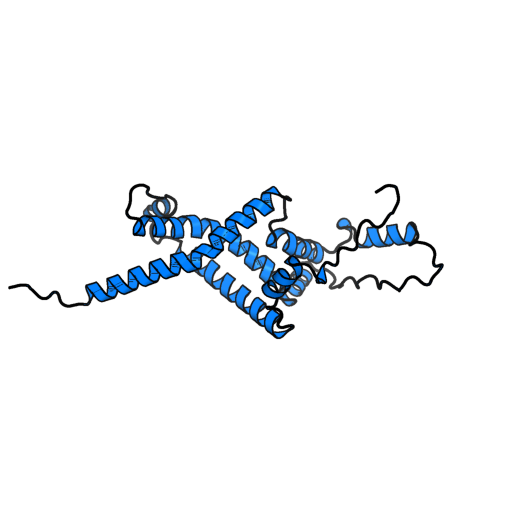9 ? -40.509 13.828 40.769 1.00 57.34 219 ALA A C 1
ATOM 1725 O O . ALA A 1 219 ? -41.121 13.816 39.674 1.00 57.34 219 ALA A O 1
#